Protein AF-A0A534WCM8-F1 (afdb_monomer_lite)

Foldseek 3Di:
DDDQQFPQDKAQQLAADDLPQCLLVQCAADPVGDRSCVCRLPDFQQAVLCQLCCHRPHHHDPDVVSNVVSLLSGRIHTTHGLQCLCPDQPQANFQDDDPPARHNADDDNSNDGGLLLVLLQQAAVVVQEDQAHPPDDDPPDDDSHNHGYGGSDPHRHDPPTRHNPDDSVRSVVVSVVSNCSYPCPVNNDPCSNVDPTDHDDDDPNVD

pLDDT: mean 91.19, std 10.96, range [44.28, 98.56]

Sequence (207 aa):
MEPLFTCFGYSNLGLPLNPRVAFFYETTPDAFGFTPNPLGFAYRDLGLGTFLRSGYGSADSPNSDWTALAPMQDGRMQTLTARNVAMTPPQCPTTEAPGPYFQKEFFHNGYIKSLKQLVHFYNTRDVFPFAVTSGHCPPGTTEKVDCWPMPEVPNNIDHTVGMLGLTDHEEDLIVIFLQTLTDGFTKPYPNRDTFTGRCMTGGSAST

Secondary structure (DSSP, 8-state):
----S----EEB--PBP-TT-GGGG--S--TTS--S-TTGGG----BHHHHHTT-TTSPPPS-GGGGGGGGGTTTBEE----TTTT---TT---S---TTS----BSTT--B-SHHHHHHHHHHTTTSB-SS-TT-PPTT--BTTTBBPPBSS-TTB--SSS-----HHHHHHHHHHHHHTSTTSSS--TTTT---S-----S----

Structure (mmCIF, N/CA/C/O backbone):
data_AF-A0A534WCM8-F1
#
_entry.id   AF-A0A534WCM8-F1
#
loop_
_atom_site.group_PDB
_atom_site.id
_atom_site.type_symbol
_atom_site.label_atom_id
_atom_site.label_alt_id
_atom_site.label_comp_id
_atom_site.label_asym_id
_atom_site.label_entity_id
_atom_site.label_seq_id
_atom_site.pdbx_PDB_ins_code
_atom_site.Cartn_x
_atom_site.Cartn_y
_atom_site.Cartn_z
_atom_site.occupancy
_atom_site.B_iso_or_equiv
_atom_site.auth_seq_id
_atom_site.auth_comp_id
_atom_site.auth_asym_id
_atom_site.auth_atom_id
_atom_site.pdbx_PDB_model_num
ATOM 1 N N . MET A 1 1 ? 11.111 -3.600 26.238 1.00 68.31 1 MET A N 1
ATOM 2 C CA . MET A 1 1 ? 11.025 -3.624 24.764 1.00 68.31 1 MET A CA 1
ATOM 3 C C . MET A 1 1 ? 9.785 -2.836 24.394 1.00 68.31 1 MET A C 1
ATOM 5 O O . MET A 1 1 ? 8.737 -3.118 24.960 1.00 68.31 1 MET A O 1
ATOM 9 N N . GLU A 1 2 ? 9.907 -1.806 23.562 1.00 85.69 2 GLU A N 1
ATOM 10 C CA . GLU A 1 2 ? 8.746 -1.019 23.132 1.00 85.69 2 GLU A CA 1
ATOM 11 C C . GLU A 1 2 ? 8.045 -1.718 21.958 1.00 85.69 2 GLU A C 1
ATOM 13 O O . GLU A 1 2 ? 8.732 -2.232 21.073 1.00 85.69 2 GLU A O 1
ATOM 18 N N . PRO A 1 3 ? 6.701 -1.767 21.918 1.00 91.62 3 PRO A N 1
ATOM 19 C CA . PRO A 1 3 ? 5.988 -2.410 20.821 1.00 91.62 3 PRO A CA 1
ATOM 20 C C . PRO A 1 3 ? 6.128 -1.568 19.549 1.00 91.62 3 PRO A C 1
ATOM 22 O O . PRO A 1 3 ? 5.666 -0.430 19.499 1.00 91.62 3 PRO A O 1
ATOM 25 N N . LEU A 1 4 ? 6.778 -2.103 18.516 1.00 94.94 4 LEU A N 1
ATOM 26 C CA . LEU A 1 4 ? 7.022 -1.377 17.260 1.00 94.94 4 LEU A CA 1
ATOM 27 C C . LEU A 1 4 ? 5.862 -1.499 16.266 1.00 94.94 4 LEU A C 1
ATOM 29 O O . LEU A 1 4 ? 5.840 -0.772 15.280 1.00 94.94 4 LEU A O 1
ATOM 33 N N . PHE A 1 5 ? 4.895 -2.386 16.523 1.00 96.56 5 PHE A N 1
ATOM 34 C CA . PHE A 1 5 ? 3.746 -2.646 15.643 1.00 96.56 5 PHE A CA 1
ATOM 35 C C . PHE A 1 5 ? 4.143 -2.954 14.192 1.00 96.56 5 PHE A C 1
ATOM 37 O O . PHE A 1 5 ? 3.478 -2.542 13.249 1.00 96.56 5 PHE A O 1
ATOM 44 N N . THR A 1 6 ? 5.264 -3.651 14.031 1.00 96.69 6 THR A N 1
ATOM 45 C CA . THR A 1 6 ? 5.747 -4.237 12.783 1.00 96.69 6 THR A CA 1
ATOM 46 C C . THR A 1 6 ? 6.698 -5.382 13.125 1.00 96.69 6 THR A C 1
ATOM 48 O O . THR A 1 6 ? 7.358 -5.357 14.167 1.00 96.69 6 THR A O 1
ATOM 51 N N . CYS A 1 7 ? 6.770 -6.385 12.254 1.00 94.69 7 CYS A N 1
ATOM 52 C CA . CYS A 1 7 ? 7.780 -7.440 12.295 1.00 94.69 7 CYS A CA 1
ATOM 53 C C . CYS A 1 7 ? 8.958 -7.181 11.337 1.00 94.69 7 CYS A C 1
ATOM 55 O O . CYS A 1 7 ? 9.845 -8.022 11.237 1.00 94.69 7 CYS A O 1
ATOM 57 N N . PHE A 1 8 ? 8.953 -6.054 10.610 1.00 95.50 8 PHE A N 1
ATOM 58 C CA . PHE A 1 8 ? 9.905 -5.698 9.545 1.00 95.50 8 PHE A CA 1
ATOM 59 C C . PHE A 1 8 ? 9.988 -6.690 8.372 1.00 95.50 8 PHE A C 1
ATOM 61 O O . PHE A 1 8 ? 10.846 -6.539 7.500 1.00 95.50 8 PHE A O 1
ATOM 68 N N . GLY A 1 9 ? 9.091 -7.680 8.335 1.00 96.75 9 GLY A N 1
ATOM 69 C CA . GLY A 1 9 ? 8.947 -8.628 7.238 1.00 96.75 9 GLY A CA 1
ATOM 70 C C . GLY A 1 9 ? 8.319 -7.999 5.997 1.00 96.75 9 GLY A C 1
ATOM 71 O O . GLY A 1 9 ? 7.948 -6.825 5.989 1.00 96.75 9 GLY A O 1
ATOM 72 N N . TYR A 1 10 ? 8.185 -8.804 4.947 1.00 97.88 10 TYR A N 1
ATOM 73 C CA . TYR A 1 10 ? 7.684 -8.381 3.642 1.00 97.88 10 TYR A CA 1
ATOM 74 C C . TYR A 1 10 ? 6.537 -9.283 3.205 1.00 97.88 10 TYR A C 1
ATOM 76 O O . TYR A 1 10 ? 6.655 -10.506 3.277 1.00 97.88 10 TYR A O 1
ATOM 84 N N . SER A 1 11 ? 5.450 -8.684 2.726 1.00 98.12 11 SER A N 1
ATOM 85 C CA . SER A 1 11 ? 4.275 -9.416 2.256 1.00 98.12 11 SER A CA 1
ATOM 86 C C . SER A 1 11 ? 3.660 -8.720 1.046 1.00 98.12 11 SER A C 1
ATOM 88 O O . SER A 1 11 ? 3.721 -7.493 0.931 1.00 98.12 11 SER A O 1
ATOM 90 N N . ASN A 1 12 ? 3.104 -9.503 0.123 1.00 98.56 12 ASN A N 1
ATOM 91 C CA . ASN A 1 12 ? 2.242 -8.977 -0.926 1.00 98.56 12 ASN A CA 1
ATOM 92 C C . ASN A 1 12 ? 0.799 -9.192 -0.477 1.00 98.56 12 ASN A C 1
ATOM 94 O O . ASN A 1 12 ? 0.287 -10.305 -0.515 1.00 98.56 12 ASN A O 1
ATOM 98 N N . LEU A 1 13 ? 0.133 -8.121 -0.064 1.00 98.00 13 LEU A N 1
ATOM 99 C CA . LEU A 1 13 ? -1.249 -8.197 0.403 1.00 98.00 13 LEU A CA 1
ATOM 100 C C . LEU A 1 13 ? -2.271 -8.170 -0.742 1.00 98.00 13 LEU A C 1
ATOM 102 O O . LEU A 1 13 ? -3.466 -8.126 -0.472 1.00 98.00 13 LEU A O 1
ATOM 106 N N . GLY A 1 14 ? -1.837 -8.182 -2.005 1.00 98.00 14 GLY A N 1
ATOM 107 C CA . GLY A 1 14 ? -2.734 -8.163 -3.159 1.00 98.00 14 GLY A CA 1
ATOM 108 C C . GLY A 1 14 ? -3.476 -6.835 -3.316 1.00 98.00 14 GLY A C 1
ATOM 109 O O . GLY A 1 14 ? -4.652 -6.821 -3.668 1.00 98.00 14 GLY A O 1
ATOM 110 N N . LEU A 1 15 ? -2.815 -5.715 -3.015 1.00 97.94 15 LEU A N 1
ATOM 111 C CA . LEU A 1 15 ? -3.425 -4.394 -3.144 1.00 97.94 15 LEU A CA 1
ATOM 112 C C . LEU A 1 15 ? -3.684 -4.060 -4.627 1.00 97.94 15 LEU A C 1
ATOM 114 O O . LEU A 1 15 ? -2.801 -4.297 -5.459 1.00 97.94 15 LEU A O 1
ATOM 118 N N . PRO A 1 16 ? -4.848 -3.487 -4.977 1.00 98.06 16 PRO A N 1
ATOM 119 C CA . PRO A 1 16 ? -5.099 -2.996 -6.325 1.00 98.06 16 PRO A CA 1
ATOM 120 C C . PRO A 1 16 ? -4.164 -1.856 -6.737 1.00 98.06 16 PRO A C 1
ATOM 122 O O . PRO A 1 16 ? -3.680 -1.077 -5.908 1.00 98.06 16 PRO A O 1
ATOM 125 N N . LEU A 1 17 ? -3.977 -1.711 -8.050 1.00 97.25 17 LEU A N 1
ATOM 126 C CA . LEU A 1 17 ? -3.262 -0.578 -8.636 1.00 97.25 17 LEU A CA 1
ATOM 127 C C . LEU A 1 17 ? -4.042 0.716 -8.377 1.00 97.25 17 LEU A C 1
ATOM 129 O O . LEU A 1 17 ? -5.250 0.773 -8.606 1.00 97.25 17 LEU A O 1
ATOM 133 N N . ASN A 1 18 ? -3.371 1.784 -7.952 1.00 96.06 18 ASN A N 1
ATOM 134 C CA . ASN A 1 18 ? -4.010 3.087 -7.773 1.00 96.06 18 ASN A CA 1
ATOM 135 C C . ASN A 1 18 ? -3.841 3.980 -9.021 1.00 96.06 18 ASN A C 1
ATOM 137 O O . ASN A 1 18 ? -2.785 4.591 -9.184 1.00 96.06 18 ASN A O 1
ATOM 141 N N . PRO A 1 19 ? -4.872 4.167 -9.871 1.00 94.44 19 PRO A N 1
ATOM 142 C CA . PRO A 1 19 ? -4.751 4.952 -11.104 1.00 94.44 19 PRO A CA 1
ATOM 143 C C . PRO A 1 19 ? -4.569 6.459 -10.867 1.00 94.44 19 PRO A C 1
ATOM 145 O O . PRO A 1 19 ? -4.405 7.217 -11.823 1.00 94.44 19 PRO A O 1
ATOM 148 N N . ARG A 1 20 ? -4.616 6.913 -9.606 1.00 91.12 20 ARG A N 1
ATOM 149 C CA . ARG A 1 20 ? -4.342 8.301 -9.212 1.00 91.12 20 ARG A CA 1
ATOM 150 C C . ARG A 1 20 ? -2.858 8.579 -8.961 1.00 91.12 20 ARG A C 1
ATOM 152 O O . ARG A 1 20 ? -2.508 9.731 -8.730 1.00 91.12 20 ARG A O 1
ATOM 159 N N . VAL A 1 21 ? -1.991 7.565 -8.994 1.00 92.75 21 VAL A N 1
ATOM 160 C CA . VAL A 1 21 ? -0.541 7.771 -8.892 1.00 92.75 21 VAL A CA 1
ATOM 161 C C . VAL A 1 21 ? -0.053 8.490 -10.154 1.00 92.75 21 VAL A C 1
ATOM 163 O O . VAL A 1 21 ? -0.190 7.976 -11.264 1.00 92.75 21 VAL A O 1
ATOM 166 N N . ALA A 1 22 ? 0.523 9.683 -9.979 1.00 93.19 22 ALA A N 1
ATOM 167 C CA . ALA A 1 22 ? 0.944 10.555 -11.081 1.00 93.19 22 ALA A CA 1
ATOM 168 C C . ALA A 1 22 ? 1.979 9.899 -12.010 1.00 93.19 22 ALA A C 1
ATOM 170 O O . ALA A 1 22 ? 1.926 10.097 -13.221 1.00 93.19 22 ALA A O 1
ATOM 171 N N . PHE A 1 23 ? 2.843 9.041 -11.459 1.00 94.19 23 PHE A N 1
ATOM 172 C CA . PHE A 1 23 ? 3.872 8.304 -12.195 1.00 94.19 23 PHE A CA 1
ATOM 173 C C . PHE A 1 23 ? 3.331 7.513 -13.402 1.00 94.19 23 PHE A C 1
ATOM 175 O O . PHE A 1 23 ? 4.027 7.357 -14.403 1.00 94.19 23 PHE A O 1
ATOM 182 N N . PHE A 1 24 ? 2.075 7.045 -13.377 1.00 95.88 24 PHE A N 1
ATOM 183 C CA . PHE A 1 24 ? 1.473 6.348 -14.525 1.00 95.88 24 PHE A CA 1
ATOM 184 C C . PHE A 1 24 ? 1.247 7.243 -15.753 1.00 95.88 24 PHE A C 1
ATOM 186 O O . PHE A 1 24 ? 1.061 6.727 -16.855 1.00 95.88 24 PHE A O 1
ATOM 193 N N . TYR A 1 25 ? 1.291 8.564 -15.576 1.00 96.12 25 TYR A N 1
ATOM 194 C CA . TYR A 1 25 ? 1.091 9.559 -16.628 1.00 96.12 25 TYR A CA 1
ATOM 195 C C . TYR A 1 25 ? 2.404 10.201 -17.100 1.00 96.12 25 TYR A C 1
ATOM 197 O O . TYR A 1 25 ? 2.408 10.900 -18.111 1.00 96.12 25 TYR A O 1
ATOM 205 N N . GLU A 1 26 ? 3.531 9.921 -16.438 1.00 95.31 26 GLU A N 1
ATOM 206 C CA . GLU A 1 26 ? 4.866 10.436 -16.783 1.00 95.31 26 GLU A CA 1
ATOM 207 C C . GLU A 1 26 ? 5.511 9.640 -17.938 1.00 95.31 26 GLU A C 1
ATOM 209 O O . GLU A 1 26 ? 6.622 9.119 -17.846 1.00 95.31 26 GLU A O 1
ATOM 214 N N . THR A 1 27 ? 4.769 9.526 -19.043 1.00 96.81 27 THR A N 1
ATOM 215 C CA . THR A 1 27 ? 5.096 8.705 -20.229 1.00 96.81 27 THR A CA 1
ATOM 216 C C . THR A 1 27 ? 5.772 9.484 -21.354 1.00 96.81 27 THR A C 1
ATOM 218 O O . THR A 1 27 ? 6.159 8.909 -22.370 1.00 96.81 27 THR A O 1
ATOM 221 N N . THR A 1 28 ? 5.921 10.795 -21.185 1.00 96.44 28 THR A N 1
ATOM 222 C CA . THR A 1 28 ? 6.535 11.693 -22.164 1.00 96.44 28 THR A CA 1
ATOM 223 C C . THR A 1 28 ? 7.893 12.181 -21.668 1.00 96.44 28 THR A C 1
ATOM 225 O O . THR A 1 28 ? 8.010 12.466 -20.474 1.00 96.44 28 THR A O 1
ATOM 228 N N . PRO A 1 29 ? 8.892 12.348 -22.555 1.00 96.31 29 PRO A N 1
ATOM 229 C CA . PRO A 1 29 ? 10.164 12.944 -22.179 1.00 96.31 29 PRO A CA 1
ATOM 230 C C . PRO A 1 29 ? 9.989 14.350 -21.596 1.00 96.31 29 PRO A C 1
ATOM 232 O O . PRO A 1 29 ? 9.224 15.159 -22.127 1.00 96.31 29 PRO A O 1
ATOM 235 N N . ASP A 1 30 ? 10.722 14.647 -20.530 1.00 93.81 30 ASP A N 1
ATOM 236 C CA . ASP A 1 30 ? 10.873 16.000 -20.009 1.00 93.81 30 ASP A CA 1
ATOM 237 C C . ASP A 1 30 ? 11.784 16.860 -20.912 1.00 93.81 30 ASP A C 1
ATOM 239 O O . ASP A 1 30 ? 12.243 16.438 -21.979 1.00 93.81 30 ASP A O 1
ATOM 243 N N . ALA A 1 31 ? 12.074 18.092 -20.484 1.00 96.31 31 ALA A N 1
ATOM 244 C CA . ALA A 1 31 ? 12.928 19.016 -21.234 1.00 96.31 31 ALA A CA 1
ATOM 245 C C . ALA A 1 31 ? 14.377 18.517 -21.436 1.00 96.31 31 ALA A C 1
ATOM 247 O O . ALA A 1 31 ? 15.090 19.058 -22.281 1.00 96.31 31 ALA A O 1
ATOM 248 N N . PHE A 1 32 ? 14.812 17.501 -20.685 1.00 95.88 32 PHE A N 1
ATOM 249 C CA . PHE A 1 32 ? 16.129 16.872 -20.788 1.00 95.88 32 PHE A CA 1
ATOM 250 C C . PHE A 1 32 ? 16.096 15.554 -21.578 1.00 95.88 32 PHE A C 1
ATOM 252 O O . PHE A 1 32 ? 17.134 14.914 -21.748 1.00 95.88 32 PHE A O 1
ATOM 259 N N . GLY A 1 33 ? 14.928 15.153 -22.090 1.00 95.88 33 GLY A N 1
ATOM 260 C CA . GLY A 1 33 ? 14.740 13.904 -22.821 1.00 95.88 33 GLY A CA 1
ATOM 261 C C . GLY A 1 33 ? 14.539 12.679 -21.924 1.00 95.88 33 GLY A C 1
ATOM 262 O O . GLY A 1 33 ? 14.498 11.559 -22.434 1.00 95.88 33 GLY A O 1
ATOM 263 N N . PHE A 1 34 ? 14.402 12.859 -20.607 1.00 93.88 34 PHE A N 1
ATOM 264 C CA . PHE A 1 34 ? 14.169 11.761 -19.674 1.00 93.88 34 PHE A CA 1
ATOM 265 C C . PHE A 1 34 ? 12.679 11.420 -19.609 1.00 93.88 34 PHE A C 1
ATOM 267 O O . PHE A 1 34 ? 11.847 12.298 -19.409 1.00 93.88 34 PHE A O 1
ATOM 274 N N . THR A 1 35 ? 12.331 10.142 -19.779 1.00 95.12 35 THR A N 1
ATOM 275 C CA . THR A 1 35 ? 10.954 9.648 -19.615 1.00 95.12 35 THR A CA 1
ATOM 276 C C . THR A 1 35 ? 10.877 8.822 -18.331 1.00 95.12 35 THR A C 1
ATOM 278 O O . THR A 1 35 ? 11.394 7.702 -18.333 1.00 95.12 35 THR A O 1
ATOM 281 N N . PRO A 1 36 ? 10.257 9.328 -17.248 1.00 92.75 36 PRO A N 1
ATOM 282 C CA . PRO A 1 36 ? 10.225 8.624 -15.967 1.00 92.75 36 PRO A CA 1
ATOM 283 C C . PRO A 1 36 ? 9.525 7.263 -16.024 1.00 92.75 36 PRO A C 1
ATOM 285 O O . PRO A 1 36 ? 9.978 6.312 -15.390 1.00 92.75 36 PRO A O 1
ATOM 288 N N . ASN A 1 37 ? 8.433 7.147 -16.784 1.00 95.44 37 ASN A N 1
ATOM 289 C CA . ASN A 1 37 ? 7.680 5.907 -16.921 1.00 95.44 37 ASN A CA 1
ATOM 290 C C . ASN A 1 37 ? 7.278 5.642 -18.379 1.00 95.44 37 ASN A C 1
ATOM 292 O O . ASN A 1 37 ? 6.126 5.864 -18.755 1.00 95.44 37 ASN A O 1
ATOM 296 N N . PRO A 1 38 ? 8.175 5.103 -19.218 1.00 94.75 38 PRO A N 1
ATOM 297 C CA . PRO A 1 38 ? 7.841 4.804 -20.610 1.00 94.75 38 PRO A CA 1
ATOM 298 C C . PRO A 1 38 ? 6.754 3.724 -20.758 1.00 94.75 38 PRO A C 1
ATOM 300 O O . PRO A 1 38 ? 6.166 3.594 -21.828 1.00 94.75 38 PRO A O 1
ATOM 303 N N . LEU A 1 39 ? 6.473 2.945 -19.705 1.00 95.62 39 LEU A N 1
ATOM 304 C CA . LEU A 1 39 ? 5.459 1.887 -19.713 1.00 95.62 39 LEU A CA 1
ATOM 305 C C . LEU A 1 39 ? 4.062 2.383 -19.307 1.00 95.62 39 LEU A C 1
ATOM 307 O O . LEU A 1 39 ? 3.081 1.669 -19.520 1.00 95.62 39 LEU A O 1
ATOM 311 N N . GLY A 1 40 ? 3.944 3.576 -18.717 1.00 95.81 40 GLY A N 1
ATOM 312 C CA . GLY A 1 40 ? 2.678 4.115 -18.220 1.00 95.81 40 GLY A CA 1
ATOM 313 C C . GLY A 1 40 ? 1.934 3.114 -17.334 1.00 95.81 40 GLY A C 1
ATOM 314 O O . GLY A 1 40 ? 2.510 2.521 -16.423 1.00 95.81 40 GLY A O 1
ATOM 315 N N . PHE A 1 41 ? 0.661 2.865 -17.646 1.00 95.81 41 PHE A N 1
ATOM 316 C CA . PHE A 1 41 ? -0.196 1.901 -16.942 1.00 95.81 41 PHE A CA 1
ATOM 317 C C . PHE A 1 41 ? 0.199 0.423 -17.100 1.00 95.81 41 PHE A C 1
ATOM 319 O O . PHE A 1 41 ? -0.399 -0.432 -16.442 1.00 95.81 41 PHE A O 1
ATOM 326 N N . ALA A 1 42 ? 1.182 0.092 -17.944 1.00 95.12 42 ALA A N 1
ATOM 327 C CA . ALA A 1 42 ? 1.759 -1.252 -17.991 1.00 95.12 42 ALA A CA 1
ATOM 328 C C . ALA A 1 42 ? 2.822 -1.480 -16.899 1.00 95.12 42 ALA A C 1
ATOM 330 O O . ALA A 1 42 ? 3.150 -2.631 -16.615 1.00 95.12 42 ALA A O 1
ATOM 331 N N . TYR A 1 43 ? 3.336 -0.418 -16.263 1.00 95.50 43 TYR A N 1
ATOM 332 C CA . TYR A 1 43 ? 4.245 -0.533 -15.121 1.00 95.50 43 TYR A CA 1
ATOM 333 C C . TYR A 1 43 ? 3.572 -1.238 -13.936 1.00 95.50 43 TYR A C 1
ATOM 335 O O . TYR A 1 43 ? 2.378 -1.052 -13.688 1.00 95.50 43 TYR A O 1
ATOM 343 N N . ARG A 1 44 ? 4.348 -2.027 -13.191 1.00 95.50 44 ARG A N 1
ATOM 344 C CA . ARG A 1 44 ? 3.938 -2.665 -11.937 1.00 95.50 44 ARG A CA 1
ATOM 345 C C . ARG A 1 44 ? 5.028 -2.476 -10.897 1.00 95.50 44 ARG A C 1
ATOM 347 O O . ARG A 1 44 ? 6.189 -2.767 -11.185 1.00 95.50 44 ARG A O 1
ATOM 354 N N . ASP A 1 45 ? 4.653 -2.031 -9.704 1.00 96.69 45 ASP A N 1
ATOM 355 C CA . ASP A 1 45 ? 5.583 -1.948 -8.584 1.00 96.69 45 ASP A CA 1
ATOM 356 C C . ASP A 1 45 ? 5.824 -3.344 -7.986 1.00 96.69 45 ASP A C 1
ATOM 358 O O . ASP A 1 45 ? 5.004 -3.890 -7.247 1.00 96.69 45 ASP A O 1
ATOM 362 N N . LEU A 1 46 ? 6.964 -3.952 -8.329 1.00 97.81 46 LEU A N 1
ATOM 363 C CA . LEU A 1 46 ? 7.338 -5.271 -7.810 1.00 97.81 46 LEU A CA 1
ATOM 364 C C . LEU A 1 46 ? 7.958 -5.208 -6.402 1.00 97.81 46 LEU A C 1
ATOM 366 O O . LEU A 1 46 ? 8.303 -6.263 -5.862 1.00 97.81 46 LEU A O 1
ATOM 370 N N . GLY A 1 47 ? 8.101 -4.024 -5.794 1.00 96.94 47 GLY A N 1
ATOM 371 C CA . GLY A 1 47 ? 8.572 -3.859 -4.419 1.00 96.94 47 GLY A CA 1
ATOM 372 C C . GLY A 1 47 ? 9.950 -4.474 -4.177 1.00 96.94 47 GLY A C 1
ATOM 373 O O . GLY A 1 47 ? 10.920 -4.174 -4.879 1.00 96.94 47 GLY A O 1
ATOM 374 N N . LEU A 1 48 ? 10.039 -5.383 -3.198 1.00 97.44 48 LEU A N 1
ATOM 375 C CA . LEU A 1 48 ? 11.270 -6.119 -2.888 1.00 97.44 48 LEU A CA 1
ATOM 376 C C . LEU A 1 48 ? 11.833 -6.854 -4.115 1.00 97.44 48 LEU A C 1
ATOM 378 O O . LEU A 1 48 ? 13.049 -6.938 -4.275 1.00 97.44 48 LEU A O 1
ATOM 382 N N . GLY A 1 49 ? 10.973 -7.337 -5.012 1.00 97.81 49 GLY A N 1
ATOM 383 C CA . GLY A 1 49 ? 11.396 -7.933 -6.273 1.00 97.81 49 GLY A CA 1
ATOM 384 C C . GLY A 1 49 ? 12.215 -6.972 -7.143 1.00 97.81 49 GLY A C 1
ATOM 385 O O . GLY A 1 49 ? 13.267 -7.359 -7.657 1.00 97.81 49 GLY A O 1
ATOM 386 N N . THR A 1 50 ? 11.787 -5.715 -7.295 1.00 97.38 50 THR A N 1
ATOM 387 C CA . THR A 1 50 ? 12.548 -4.702 -8.050 1.00 97.38 50 THR A CA 1
ATOM 388 C C . THR A 1 50 ? 13.910 -4.462 -7.405 1.00 97.38 50 THR A C 1
ATOM 390 O O . THR A 1 50 ? 14.923 -4.515 -8.101 1.00 97.38 50 THR A O 1
ATOM 393 N N . PHE A 1 51 ? 13.947 -4.291 -6.077 1.00 97.44 51 PHE A N 1
ATOM 394 C CA . PHE A 1 51 ? 15.191 -4.084 -5.327 1.00 97.44 51 PHE A CA 1
ATOM 395 C C . PHE A 1 51 ? 16.195 -5.223 -5.532 1.00 97.44 51 PHE A C 1
ATOM 397 O O . PHE A 1 51 ? 17.358 -4.976 -5.836 1.00 97.44 51 PHE A O 1
ATOM 404 N N . LEU A 1 52 ? 15.753 -6.481 -5.444 1.00 97.56 52 LEU A N 1
ATOM 405 C CA . LEU A 1 52 ? 16.636 -7.638 -5.627 1.00 97.56 52 LEU A CA 1
ATOM 406 C C . LEU A 1 52 ? 17.223 -7.746 -7.043 1.00 97.56 52 LEU A C 1
ATOM 408 O O . LEU A 1 52 ? 18.225 -8.431 -7.224 1.00 97.56 52 LEU A O 1
ATOM 412 N N . ARG A 1 53 ? 16.623 -7.073 -8.034 1.00 97.38 53 ARG A N 1
ATOM 413 C CA . ARG A 1 53 ? 17.135 -6.979 -9.411 1.00 97.38 53 ARG A CA 1
ATOM 414 C C . ARG A 1 53 ? 17.974 -5.722 -9.662 1.00 97.38 53 ARG A C 1
ATOM 416 O O . ARG A 1 53 ? 18.348 -5.502 -10.811 1.00 97.38 53 ARG A O 1
ATOM 423 N N . SER A 1 54 ? 18.209 -4.883 -8.647 1.00 96.56 54 SER A N 1
ATOM 424 C CA . SER A 1 54 ? 18.724 -3.514 -8.827 1.00 96.56 54 SER A CA 1
ATOM 425 C C . SER A 1 54 ? 17.924 -2.753 -9.897 1.00 96.56 54 SER A C 1
ATOM 427 O O . SER A 1 54 ? 18.476 -2.115 -10.793 1.00 96.56 54 SER A O 1
ATOM 429 N N . GLY A 1 55 ? 16.599 -2.928 -9.883 1.00 94.12 55 GLY A N 1
ATOM 430 C CA . GLY A 1 55 ? 15.711 -2.407 -10.913 1.00 94.12 55 GLY A CA 1
ATOM 431 C C . GLY A 1 55 ? 15.478 -0.902 -10.797 1.00 94.12 55 GLY A C 1
ATOM 432 O O . GLY A 1 55 ? 15.778 -0.268 -9.783 1.00 94.12 55 GLY A O 1
ATOM 433 N N . TYR A 1 56 ? 14.884 -0.333 -11.845 1.00 89.69 56 TYR A N 1
ATOM 434 C CA . TYR A 1 56 ? 14.514 1.080 -11.897 1.00 89.69 56 TYR A CA 1
ATOM 435 C C . TYR A 1 56 ? 13.697 1.516 -10.668 1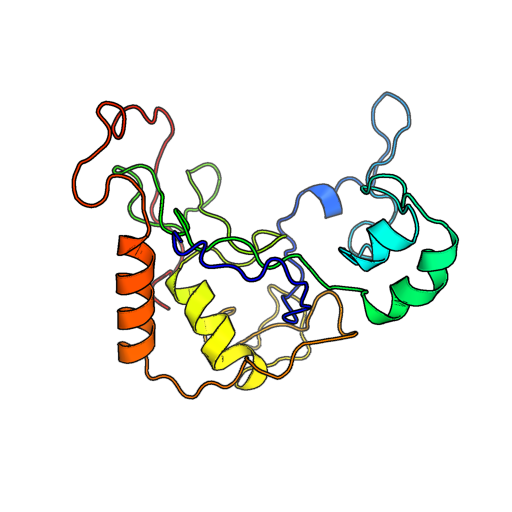.00 89.69 56 TYR A C 1
ATOM 437 O O . TYR A 1 56 ? 12.782 0.812 -10.248 1.00 89.69 56 TYR A O 1
ATOM 445 N N . GLY A 1 57 ? 14.026 2.681 -10.102 1.00 84.06 57 GLY A N 1
ATOM 446 C CA . GLY A 1 57 ? 13.353 3.215 -8.913 1.00 84.06 57 GLY A CA 1
ATOM 447 C C . GLY A 1 57 ? 13.778 2.571 -7.586 1.00 84.06 57 GLY A C 1
ATOM 448 O O . GLY A 1 57 ? 13.237 2.932 -6.545 1.00 84.06 57 GLY A O 1
ATOM 449 N N . SER A 1 58 ? 14.754 1.656 -7.596 1.00 91.62 58 SER A N 1
ATOM 450 C CA . SER A 1 58 ? 15.329 1.047 -6.391 1.00 91.62 58 SER A CA 1
ATOM 451 C C . SER A 1 58 ? 16.830 1.331 -6.267 1.00 91.62 58 SER A C 1
ATOM 453 O O . SER A 1 58 ? 17.480 1.720 -7.235 1.00 91.62 58 SER A O 1
ATOM 455 N N . ALA A 1 59 ? 17.377 1.173 -5.059 1.00 90.81 59 ALA A N 1
ATOM 456 C CA . ALA A 1 59 ? 18.824 1.168 -4.855 1.00 90.81 59 ALA A CA 1
ATOM 457 C C . ALA A 1 59 ? 19.435 -0.153 -5.349 1.00 90.81 59 ALA A C 1
ATOM 459 O O . ALA A 1 59 ? 18.743 -1.171 -5.404 1.00 90.81 59 ALA A O 1
ATOM 460 N N . ASP A 1 60 ? 20.737 -0.150 -5.636 1.00 94.31 60 ASP A N 1
ATOM 461 C CA . ASP A 1 60 ? 21.446 -1.366 -6.028 1.00 94.31 60 ASP A CA 1
ATOM 462 C C . ASP A 1 60 ? 21.364 -2.434 -4.929 1.00 94.31 60 ASP A C 1
ATOM 464 O O . ASP A 1 60 ? 21.671 -2.179 -3.758 1.00 94.31 60 ASP A O 1
ATOM 468 N N . SER A 1 61 ? 20.985 -3.655 -5.318 1.00 95.62 61 SER A N 1
ATOM 469 C CA . SER A 1 61 ? 21.108 -4.818 -4.447 1.00 95.62 61 SER A CA 1
ATOM 470 C C . SER A 1 61 ? 22.583 -4.999 -4.075 1.00 95.62 61 SER A C 1
ATOM 472 O O . SER A 1 61 ? 23.433 -5.091 -4.966 1.00 95.62 61 SER A O 1
ATOM 474 N N . PRO A 1 62 ? 22.921 -5.123 -2.778 1.00 95.69 62 PRO A N 1
ATOM 475 C CA . PRO A 1 62 ? 24.305 -5.295 -2.343 1.00 95.69 62 PRO A CA 1
ATOM 476 C C . PRO A 1 62 ? 24.887 -6.659 -2.743 1.00 95.69 62 PRO A C 1
ATOM 478 O O . PRO A 1 62 ? 26.087 -6.882 -2.595 1.00 95.69 62 PRO A O 1
ATOM 481 N N . ASN A 1 63 ? 24.046 -7.585 -3.215 1.00 96.19 63 ASN A N 1
ATOM 482 C CA . ASN A 1 63 ? 24.456 -8.894 -3.691 1.00 96.19 63 ASN A CA 1
ATOM 483 C C . ASN A 1 63 ? 23.678 -9.265 -4.962 1.00 96.19 63 ASN A C 1
ATOM 485 O O . ASN A 1 63 ? 22.465 -9.488 -4.928 1.00 96.19 63 ASN A O 1
ATOM 489 N N . SER A 1 64 ? 24.391 -9.363 -6.084 1.00 94.06 64 SER A N 1
ATOM 490 C CA . SER A 1 64 ? 23.813 -9.715 -7.383 1.00 94.06 64 SER A CA 1
ATOM 491 C C . SER A 1 64 ? 23.276 -11.146 -7.443 1.00 94.06 64 SER A C 1
ATOM 493 O O . SER A 1 64 ? 22.359 -11.411 -8.221 1.00 94.06 64 SER A O 1
ATOM 495 N N . ASP A 1 65 ? 23.764 -12.060 -6.598 1.00 96.12 65 ASP A N 1
ATOM 496 C CA . ASP A 1 65 ? 23.288 -13.449 -6.552 1.00 96.12 65 ASP A CA 1
ATOM 497 C C . ASP A 1 65 ? 21.830 -13.537 -6.068 1.00 96.12 65 ASP A C 1
ATOM 499 O O . ASP A 1 65 ? 21.113 -14.491 -6.377 1.00 96.12 65 ASP A O 1
ATOM 503 N N . TRP A 1 66 ? 21.343 -12.516 -5.350 1.00 96.62 66 TRP A N 1
ATOM 504 C CA . TRP A 1 66 ? 19.956 -12.459 -4.882 1.00 96.62 66 TRP A CA 1
ATOM 505 C C . TRP A 1 66 ? 18.942 -12.161 -5.987 1.00 96.62 66 TRP A C 1
ATOM 507 O O . TRP A 1 66 ? 17.746 -12.367 -5.774 1.00 96.62 66 TRP A O 1
ATOM 517 N N . THR A 1 67 ? 19.394 -11.773 -7.182 1.00 97.25 67 THR A N 1
ATOM 518 C CA . THR A 1 67 ? 18.526 -11.576 -8.355 1.00 97.25 67 THR A CA 1
ATOM 519 C C . THR A 1 67 ? 17.657 -12.809 -8.622 1.00 97.25 67 THR A C 1
ATOM 521 O O . THR A 1 67 ? 16.483 -12.687 -8.970 1.00 97.25 67 THR A O 1
ATOM 524 N N . ALA A 1 68 ? 18.194 -14.014 -8.391 1.00 97.38 68 ALA A N 1
ATOM 525 C CA . ALA A 1 68 ? 17.466 -15.270 -8.575 1.00 97.38 68 ALA A CA 1
ATOM 526 C C . ALA A 1 68 ? 16.288 -15.458 -7.595 1.00 97.38 68 ALA A C 1
ATOM 528 O O . ALA A 1 68 ? 15.361 -16.212 -7.887 1.00 97.38 68 ALA A O 1
ATOM 529 N N . LEU A 1 69 ? 16.292 -14.770 -6.448 1.00 97.19 69 LEU A N 1
ATOM 530 C CA . LEU A 1 69 ? 15.213 -14.817 -5.452 1.00 97.19 69 LEU A CA 1
ATOM 531 C C . LEU A 1 69 ? 14.065 -13.861 -5.789 1.00 97.19 69 LEU A C 1
ATOM 533 O O . LEU A 1 69 ? 12.962 -14.012 -5.261 1.00 97.19 69 LEU A O 1
ATOM 537 N N . ALA A 1 70 ? 14.321 -12.889 -6.663 1.00 97.69 70 ALA A N 1
ATOM 538 C CA . ALA A 1 70 ? 13.420 -11.787 -6.940 1.00 97.69 70 ALA A CA 1
ATOM 539 C C . ALA A 1 70 ? 12.015 -12.218 -7.414 1.00 97.69 70 ALA A C 1
ATOM 541 O O . ALA A 1 70 ? 11.049 -11.676 -6.879 1.00 97.69 70 ALA A O 1
ATOM 542 N N . PRO A 1 71 ? 11.840 -13.246 -8.279 1.00 97.94 71 PRO A N 1
ATOM 543 C CA . PRO A 1 71 ? 10.505 -13.710 -8.674 1.00 97.94 71 PRO A CA 1
ATOM 544 C C . PRO A 1 71 ? 9.604 -14.133 -7.502 1.00 97.94 71 PRO A C 1
ATOM 546 O O . PRO A 1 71 ? 8.394 -13.922 -7.539 1.00 97.94 71 PRO A O 1
ATOM 549 N N . MET A 1 72 ? 10.180 -14.687 -6.428 1.00 97.44 72 MET A N 1
ATOM 550 C CA . MET A 1 72 ? 9.434 -15.091 -5.224 1.00 97.44 72 MET A CA 1
ATOM 551 C C . MET A 1 72 ? 9.116 -13.916 -4.286 1.00 97.44 72 MET A C 1
ATOM 553 O O . MET A 1 72 ? 8.387 -14.086 -3.308 1.00 97.44 72 MET A O 1
ATOM 557 N N . GLN A 1 73 ? 9.696 -12.741 -4.546 1.00 98.00 73 GLN A N 1
ATOM 558 C CA . GLN A 1 73 ? 9.502 -11.522 -3.759 1.00 98.00 73 GLN A CA 1
ATOM 559 C C . GLN A 1 73 ? 8.734 -10.429 -4.515 1.00 98.00 73 GLN A C 1
ATOM 561 O O . GLN A 1 73 ? 8.450 -9.384 -3.931 1.00 98.00 73 GLN A O 1
ATOM 566 N N . ASP A 1 74 ? 8.375 -10.663 -5.779 1.00 98.44 74 ASP A N 1
ATOM 567 C CA . ASP A 1 74 ? 7.596 -9.721 -6.584 1.00 98.44 74 ASP A CA 1
ATOM 568 C C . ASP A 1 74 ? 6.273 -9.365 -5.892 1.00 98.44 74 ASP A C 1
ATOM 570 O O . ASP A 1 74 ? 5.536 -10.248 -5.442 1.00 98.44 74 ASP A O 1
ATOM 574 N N . GLY A 1 75 ? 6.010 -8.059 -5.795 1.00 98.06 75 GLY A N 1
ATOM 575 C CA . GLY A 1 75 ? 4.830 -7.460 -5.165 1.00 98.06 75 GLY A CA 1
ATOM 576 C C . GLY A 1 75 ? 4.922 -7.328 -3.645 1.00 98.06 75 GLY A C 1
ATOM 577 O O . GLY A 1 75 ? 4.031 -6.749 -3.022 1.00 98.06 75 GLY A O 1
ATOM 578 N N . ARG A 1 76 ? 5.975 -7.861 -3.009 1.00 98.38 76 ARG A N 1
ATOM 579 C CA . ARG A 1 76 ? 6.104 -7.791 -1.553 1.00 98.38 76 ARG A CA 1
ATOM 580 C C . ARG A 1 76 ? 6.623 -6.430 -1.113 1.00 98.38 76 ARG A C 1
ATOM 582 O O . ARG A 1 76 ? 7.696 -5.998 -1.532 1.00 98.38 76 ARG A O 1
ATOM 589 N N . MET A 1 77 ? 5.897 -5.819 -0.185 1.00 97.88 77 MET A N 1
ATOM 590 C CA . MET A 1 77 ? 6.258 -4.560 0.462 1.00 97.88 77 MET A CA 1
ATOM 591 C C . MET A 1 77 ? 6.595 -4.802 1.928 1.00 97.88 77 MET A C 1
ATOM 593 O O . MET A 1 77 ? 6.075 -5.735 2.547 1.00 97.88 77 MET A O 1
ATOM 597 N N . GLN A 1 78 ? 7.468 -3.968 2.494 1.00 97.62 78 GLN A N 1
ATOM 598 C CA . GLN A 1 78 ? 7.794 -4.060 3.912 1.00 97.62 78 GLN A CA 1
ATOM 599 C C . GLN A 1 78 ? 6.550 -3.763 4.758 1.00 97.62 78 GLN A C 1
ATOM 601 O O . GLN A 1 78 ? 5.817 -2.808 4.504 1.00 97.62 78 GLN A O 1
ATOM 606 N N . THR A 1 79 ? 6.340 -4.552 5.807 1.00 97.12 79 THR A N 1
ATOM 607 C CA . THR A 1 79 ? 5.326 -4.270 6.824 1.00 97.12 79 THR A CA 1
ATOM 608 C C . THR A 1 79 ? 5.751 -3.025 7.599 1.00 97.12 79 THR A C 1
ATOM 610 O O . THR A 1 79 ? 6.746 -3.047 8.326 1.00 97.12 79 THR A O 1
ATOM 613 N N . LEU A 1 80 ? 5.023 -1.922 7.441 1.00 95.75 80 LEU A N 1
ATOM 614 C CA . LEU A 1 80 ? 5.311 -0.668 8.139 1.00 95.75 80 LEU A CA 1
ATOM 615 C C . LEU A 1 80 ? 4.758 -0.688 9.570 1.00 95.75 80 LEU A C 1
ATOM 617 O O . LEU A 1 80 ? 3.859 -1.460 9.895 1.00 95.75 80 LEU A O 1
ATOM 621 N N . THR A 1 81 ? 5.313 0.161 10.437 1.00 97.25 81 THR A N 1
ATOM 622 C CA . THR A 1 81 ? 4.790 0.351 11.798 1.00 97.25 81 THR A CA 1
ATOM 623 C C . THR A 1 81 ? 3.368 0.915 11.773 1.00 97.25 81 THR A C 1
ATOM 625 O O . THR A 1 81 ? 3.070 1.812 10.987 1.00 97.25 81 THR A O 1
ATOM 628 N N . ALA A 1 82 ? 2.504 0.441 12.676 1.00 96.62 82 ALA A N 1
ATOM 629 C CA . ALA A 1 82 ? 1.194 1.056 12.909 1.00 96.62 82 ALA A CA 1
ATOM 630 C C . ALA A 1 82 ? 1.242 2.295 13.833 1.00 96.62 82 ALA A C 1
ATOM 632 O O . ALA A 1 82 ? 0.214 2.930 14.067 1.00 96.62 82 ALA A O 1
ATOM 633 N N . ARG A 1 83 ? 2.409 2.674 14.374 1.00 96.06 83 ARG A N 1
ATOM 634 C CA . ARG A 1 83 ? 2.547 3.921 15.147 1.00 96.06 83 ARG A CA 1
ATOM 635 C C . ARG A 1 83 ? 2.265 5.125 14.254 1.00 96.06 83 ARG A C 1
ATOM 637 O O . ARG A 1 83 ? 2.735 5.178 13.122 1.00 96.06 83 ARG A O 1
ATOM 644 N N . ASN A 1 84 ? 1.506 6.095 14.763 1.00 93.75 84 ASN A N 1
ATOM 645 C CA . ASN A 1 84 ? 1.073 7.291 14.028 1.00 93.75 84 ASN A CA 1
ATOM 646 C C . ASN A 1 84 ? 0.270 7.012 12.743 1.00 93.75 84 ASN A C 1
ATOM 648 O O . ASN A 1 84 ? 0.085 7.909 11.910 1.00 93.75 84 ASN A O 1
ATOM 652 N N . VAL A 1 85 ? -0.273 5.799 12.582 1.00 93.56 85 VAL A N 1
ATOM 653 C CA . VAL A 1 85 ? -1.092 5.446 11.412 1.00 93.56 85 VAL A CA 1
ATOM 654 C C . VAL A 1 85 ? -2.331 6.338 11.302 1.00 93.56 85 VAL A C 1
ATOM 656 O O . VAL A 1 85 ? -2.701 6.747 10.206 1.00 93.56 85 VAL A O 1
ATOM 659 N N . ALA A 1 86 ? -2.902 6.740 12.440 1.00 90.50 86 ALA A N 1
ATOM 660 C CA . ALA A 1 86 ? -4.051 7.635 12.525 1.00 90.50 86 ALA A CA 1
ATOM 661 C C . ALA A 1 86 ? -3.691 9.128 12.587 1.00 90.50 86 ALA A C 1
ATOM 663 O O . ALA A 1 86 ? -4.585 9.963 12.683 1.00 90.50 86 ALA A O 1
ATOM 664 N N . MET A 1 87 ? -2.403 9.486 12.552 1.00 88.81 87 MET A N 1
ATOM 665 C CA . MET A 1 87 ? -1.984 10.873 12.728 1.00 88.81 87 MET A CA 1
ATOM 666 C C . MET A 1 87 ? -2.444 11.734 11.545 1.00 88.81 87 MET A C 1
ATOM 668 O O . MET A 1 87 ? -2.002 11.523 10.405 1.00 88.81 87 MET A O 1
ATOM 672 N N . THR A 1 88 ? -3.292 12.717 11.843 1.00 84.69 88 THR A N 1
ATOM 673 C CA . THR A 1 88 ? -3.768 13.769 10.938 1.00 84.69 88 THR A CA 1
ATOM 674 C C . THR A 1 88 ? -3.702 15.132 11.642 1.00 84.69 88 THR A C 1
ATOM 676 O O . THR A 1 88 ? -3.638 15.189 12.875 1.00 84.69 88 THR A O 1
ATOM 679 N N . PRO A 1 89 ? -3.696 16.252 10.897 1.00 84.81 89 PRO A N 1
ATOM 680 C CA . PRO A 1 89 ? -3.934 17.564 11.487 1.00 84.81 89 PRO A CA 1
ATOM 681 C C . PRO A 1 89 ? -5.267 17.572 12.259 1.00 84.81 89 PRO A C 1
ATOM 683 O O . PRO A 1 89 ? -6.262 17.107 11.703 1.00 84.81 89 PRO A O 1
ATOM 686 N N . PRO A 1 90 ? -5.346 18.124 13.485 1.00 80.69 90 PRO A N 1
ATOM 687 C CA . PRO A 1 90 ? -6.584 18.162 14.274 1.00 80.69 90 PRO A CA 1
ATOM 688 C C . PRO A 1 90 ? -7.773 18.813 13.553 1.00 80.69 90 PRO A C 1
ATOM 690 O O . PRO A 1 90 ? -8.917 18.409 13.742 1.00 80.69 90 PRO A O 1
ATOM 693 N N . GLN A 1 91 ? -7.508 19.800 12.692 1.00 79.38 91 GLN A N 1
ATOM 694 C CA . GLN A 1 91 ? -8.513 20.448 11.844 1.00 79.38 91 GLN A CA 1
ATOM 695 C C . GLN A 1 91 ? -8.991 19.583 10.660 1.00 79.38 91 GLN A C 1
ATOM 697 O O . GLN A 1 91 ? -9.979 19.934 10.017 1.00 79.38 91 GLN A O 1
ATOM 702 N N . CYS A 1 92 ? -8.301 18.477 10.355 1.00 78.88 92 CYS A N 1
ATOM 703 C CA . CYS A 1 92 ? -8.604 17.530 9.282 1.00 78.88 92 CYS A CA 1
ATOM 704 C C . CYS A 1 92 ? -8.994 16.169 9.902 1.00 78.88 92 CYS A C 1
ATOM 706 O O . CYS A 1 92 ? -8.174 15.245 9.943 1.00 78.88 92 CYS A O 1
ATOM 708 N N . PRO A 1 93 ? -10.230 16.025 10.418 1.00 64.62 93 PRO A N 1
ATOM 709 C CA . PRO A 1 93 ? -10.657 14.805 11.103 1.00 64.62 93 PRO A CA 1
ATOM 710 C C . PRO A 1 93 ? -10.856 13.626 10.142 1.00 64.62 93 PRO A C 1
ATOM 712 O O . PRO A 1 93 ? -10.876 12.478 10.580 1.00 64.62 93 PRO A O 1
ATOM 715 N N . THR A 1 94 ? -11.012 13.889 8.839 1.00 63.06 94 THR A N 1
ATOM 716 C CA . THR A 1 94 ? -11.142 12.848 7.821 1.00 63.06 94 THR A CA 1
ATOM 717 C C . THR A 1 94 ? -9.800 12.568 7.163 1.00 63.06 94 THR A C 1
ATOM 719 O O . THR A 1 94 ? -8.964 13.444 6.948 1.00 63.06 94 THR A O 1
ATOM 722 N N . THR A 1 95 ? -9.605 11.299 6.848 1.00 63.06 95 THR A N 1
ATOM 723 C CA . THR A 1 95 ? -8.456 10.782 6.105 1.00 63.06 95 THR A CA 1
ATOM 724 C C . THR A 1 95 ? -8.707 10.842 4.594 1.00 63.06 95 THR A C 1
ATOM 726 O O . THR A 1 95 ? -7.759 10.954 3.817 1.00 63.06 95 THR A O 1
ATOM 729 N N . GLU A 1 96 ? -9.979 10.894 4.184 1.00 64.88 96 GLU A N 1
ATOM 730 C CA . GLU A 1 96 ? -10.403 11.087 2.804 1.00 64.88 96 GLU A CA 1
ATOM 731 C C . GLU A 1 96 ? -10.838 12.542 2.573 1.00 64.88 96 GLU A C 1
ATOM 733 O O . GLU A 1 96 ? -11.696 13.083 3.281 1.00 64.88 96 GLU A O 1
ATOM 738 N N . ALA A 1 97 ? -10.209 13.178 1.589 1.00 62.50 97 ALA A N 1
ATOM 739 C CA . ALA A 1 97 ? -10.568 14.493 1.090 1.00 62.50 97 ALA A CA 1
ATOM 740 C C . ALA A 1 97 ? -10.412 14.494 -0.439 1.00 62.50 97 ALA A C 1
ATOM 742 O O . ALA A 1 97 ? -9.537 13.792 -0.963 1.00 62.50 97 ALA A O 1
ATOM 743 N N . PRO A 1 98 ? -11.226 15.260 -1.186 1.00 65.56 98 PRO A N 1
ATOM 744 C CA . PRO A 1 98 ? -10.940 15.514 -2.592 1.00 65.56 98 PRO A CA 1
ATOM 745 C C . PRO A 1 98 ? -9.596 16.257 -2.700 1.00 65.56 98 PRO A C 1
ATOM 747 O O . PRO A 1 98 ? -9.229 17.024 -1.813 1.00 65.56 98 PRO A O 1
ATOM 750 N N . GLY A 1 99 ? -8.821 16.049 -3.765 1.00 61.62 99 GLY A N 1
ATOM 751 C CA . GLY A 1 99 ? -7.657 16.913 -4.011 1.00 61.62 99 GLY A CA 1
ATOM 752 C C . GLY A 1 99 ? -8.120 18.370 -4.187 1.00 61.62 99 GLY A C 1
ATOM 753 O O . GLY A 1 99 ? -9.204 18.573 -4.743 1.00 61.62 99 GLY A O 1
ATOM 754 N N . PRO A 1 100 ? -7.370 19.398 -3.735 1.00 64.69 100 PRO A N 1
ATOM 755 C CA . PRO A 1 100 ? -5.980 19.408 -3.255 1.00 64.69 100 PRO A CA 1
ATOM 756 C C . PRO A 1 100 ? -5.839 19.509 -1.716 1.00 64.69 100 PRO A C 1
ATOM 758 O O . PRO A 1 100 ? -4.942 20.188 -1.212 1.00 64.69 100 PRO A O 1
ATOM 761 N N . TYR A 1 101 ? -6.762 18.922 -0.954 1.00 73.81 101 TYR A N 1
ATOM 762 C CA . TYR A 1 101 ? -6.786 19.032 0.510 1.00 73.81 101 TYR A CA 1
ATOM 763 C C . TYR A 1 101 ? -5.951 17.933 1.180 1.00 73.81 101 TYR A C 1
ATOM 765 O O . TYR A 1 101 ? -5.534 16.981 0.522 1.00 73.81 101 TYR A O 1
ATOM 773 N N . PHE A 1 102 ? -5.684 18.066 2.486 1.00 80.25 102 PHE A N 1
ATOM 774 C CA . PHE A 1 102 ? -4.985 17.015 3.235 1.00 80.25 102 PHE A CA 1
ATOM 775 C C . PHE A 1 102 ? -5.703 15.672 3.059 1.00 80.25 102 PHE A C 1
ATOM 777 O O . PHE A 1 102 ? -6.869 15.540 3.423 1.00 80.25 102 PHE A O 1
ATOM 784 N N . GLN A 1 103 ? -4.982 14.687 2.534 1.00 80.31 103 GLN A N 1
ATOM 785 C CA . GLN A 1 103 ? -5.459 13.327 2.356 1.00 80.31 103 GLN A CA 1
ATOM 786 C C . GLN A 1 103 ? -4.449 12.387 2.998 1.00 80.31 103 GLN A C 1
ATOM 788 O O . GLN A 1 103 ? -3.263 12.413 2.669 1.00 80.31 103 GLN A O 1
ATOM 793 N N . LYS A 1 104 ? -4.916 11.561 3.934 1.00 85.06 104 LYS A N 1
ATOM 794 C CA . LYS A 1 104 ? -4.092 10.487 4.474 1.00 85.06 104 LYS A CA 1
ATOM 795 C C . LYS A 1 104 ? -4.126 9.340 3.475 1.00 85.06 104 LYS A C 1
ATOM 797 O O . LYS A 1 104 ? -5.186 8.926 3.011 1.00 85.06 104 LYS A O 1
ATOM 802 N N . GLU A 1 105 ? -2.952 8.839 3.144 1.00 88.75 105 GLU A N 1
ATOM 803 C CA . GLU A 1 105 ? -2.786 7.740 2.208 1.00 88.75 105 GLU A CA 1
ATOM 804 C C . GLU A 1 105 ? -2.241 6.532 2.958 1.00 88.75 105 GLU A C 1
ATOM 806 O O . GLU A 1 105 ? -1.376 6.667 3.828 1.00 88.75 105 GLU A O 1
ATOM 811 N N . PHE A 1 106 ? -2.780 5.358 2.647 1.00 93.69 106 PHE A N 1
ATOM 812 C CA . PHE A 1 106 ? -2.380 4.097 3.257 1.00 93.69 106 PHE A CA 1
ATOM 813 C C . PHE A 1 106 ? -1.868 3.126 2.197 1.00 93.69 106 PHE A C 1
ATOM 815 O O . PHE A 1 106 ? -2.214 3.228 1.017 1.00 93.69 106 PHE A O 1
ATOM 822 N N . PHE A 1 107 ? -1.071 2.159 2.656 1.00 95.94 107 PHE A N 1
ATOM 823 C CA . PHE A 1 107 ? -0.261 1.271 1.822 1.00 95.94 107 PHE A CA 1
ATOM 824 C C . PHE A 1 107 ? 0.737 2.014 0.912 1.00 95.94 107 PHE A C 1
ATOM 826 O O . PHE A 1 107 ? 0.843 3.236 0.938 1.00 95.94 107 PHE A O 1
ATOM 833 N N . HIS A 1 108 ? 1.519 1.261 0.137 1.00 95.88 108 HIS A N 1
ATOM 834 C CA . HIS A 1 108 ? 2.650 1.780 -0.640 1.00 95.88 108 HIS A CA 1
ATOM 835 C C . HIS A 1 108 ? 2.241 2.715 -1.793 1.00 95.88 108 HIS A C 1
ATOM 837 O O . HIS A 1 108 ? 3.005 3.605 -2.145 1.00 95.88 108 HIS A O 1
ATOM 843 N N . ASN A 1 109 ? 1.042 2.541 -2.363 1.00 95.81 109 ASN A N 1
ATOM 844 C CA . ASN A 1 109 ? 0.562 3.312 -3.518 1.00 95.81 109 ASN A CA 1
ATOM 845 C C . ASN A 1 109 ? -0.584 4.282 -3.172 1.00 95.81 109 ASN A C 1
ATOM 847 O O . ASN A 1 109 ? -1.202 4.869 -4.064 1.00 95.81 109 ASN A O 1
ATOM 851 N N . GLY A 1 110 ? -0.925 4.414 -1.886 1.00 93.56 110 GLY A N 1
ATOM 852 C CA . GLY A 1 110 ? -1.977 5.312 -1.425 1.00 93.56 110 GLY A CA 1
ATOM 853 C C . GLY A 1 110 ? -3.387 4.961 -1.907 1.00 93.56 110 GLY A C 1
ATOM 854 O O . GLY A 1 110 ? -4.248 5.841 -1.896 1.00 93.56 110 GLY A O 1
ATOM 855 N N . TYR A 1 111 ? -3.652 3.733 -2.369 1.00 94.38 111 TYR A N 1
ATOM 856 C CA . TYR A 1 111 ? -4.975 3.321 -2.856 1.00 94.38 111 TYR A CA 1
ATOM 857 C C . TYR A 1 111 ? -6.071 3.528 -1.799 1.00 94.38 111 TYR A C 1
ATOM 859 O O . TYR A 1 111 ? -7.153 4.039 -2.100 1.00 94.38 111 TYR A O 1
ATOM 867 N N . ILE A 1 112 ? -5.767 3.186 -0.549 1.00 93.12 112 ILE A N 1
ATOM 868 C CA . ILE A 1 112 ? -6.674 3.308 0.591 1.00 93.12 112 ILE A CA 1
ATOM 869 C C . ILE A 1 112 ? -6.565 4.696 1.216 1.00 93.12 112 ILE A C 1
ATOM 871 O O . ILE A 1 112 ? -5.462 5.226 1.372 1.00 93.12 112 ILE A O 1
ATOM 875 N N . LYS A 1 113 ? -7.718 5.279 1.566 1.00 87.62 113 LYS A N 1
ATOM 876 C CA . LYS A 1 113 ? -7.830 6.675 2.009 1.00 87.62 113 LYS A CA 1
ATOM 877 C C . LYS A 1 113 ? -8.425 6.837 3.403 1.00 87.62 113 LYS A C 1
ATOM 879 O O . LYS A 1 113 ? -8.469 7.959 3.887 1.00 87.62 113 LYS A O 1
ATOM 884 N N . SER A 1 114 ? -8.835 5.758 4.072 1.00 88.62 114 SER A N 1
ATOM 885 C CA . SER A 1 114 ? -9.252 5.809 5.475 1.00 88.62 114 SER A CA 1
ATOM 886 C C . SER A 1 114 ? -8.751 4.627 6.302 1.00 88.62 114 SER A C 1
ATOM 888 O O . SER A 1 114 ? -8.428 3.569 5.767 1.00 88.62 114 SER A O 1
ATOM 890 N N . LEU A 1 115 ? -8.679 4.811 7.628 1.00 91.50 115 LEU A N 1
ATOM 891 C CA . LEU A 1 115 ? -8.354 3.718 8.556 1.00 91.50 115 LEU A CA 1
ATOM 892 C C . LEU A 1 115 ? -9.386 2.600 8.495 1.00 91.50 115 LEU A C 1
ATOM 894 O O . LEU A 1 115 ? -9.028 1.434 8.614 1.00 91.50 115 LEU A O 1
ATOM 898 N N . LYS A 1 116 ? -10.655 2.961 8.316 1.00 92.62 116 LYS A N 1
ATOM 899 C CA . LYS A 1 116 ? -11.727 1.988 8.224 1.00 92.62 116 LYS A CA 1
ATOM 900 C C . LYS A 1 116 ? -11.587 1.165 6.937 1.00 92.62 116 LYS A C 1
ATOM 902 O O . LYS A 1 116 ? -11.464 -0.046 7.043 1.00 92.62 116 LYS A O 1
ATOM 907 N N . GLN A 1 117 ? -11.374 1.793 5.778 1.00 94.00 117 GLN A N 1
ATOM 908 C CA . GLN A 1 117 ? -11.031 1.090 4.531 1.00 94.00 117 GLN A CA 1
ATOM 909 C C . GLN A 1 117 ? -9.768 0.217 4.662 1.00 94.00 117 GLN A C 1
ATOM 911 O O . GLN A 1 117 ? -9.690 -0.846 4.051 1.00 94.00 117 GLN A O 1
ATOM 916 N N . LEU A 1 118 ? -8.766 0.647 5.442 1.00 95.50 118 LEU A N 1
ATOM 917 C CA . LEU A 1 118 ? -7.559 -0.144 5.706 1.00 95.50 118 LEU A CA 1
ATOM 918 C C . LEU A 1 118 ? -7.900 -1.437 6.453 1.00 95.50 118 LEU A C 1
ATOM 920 O O . LEU A 1 118 ? -7.468 -2.508 6.036 1.00 95.50 118 LEU A O 1
ATOM 924 N N . VAL A 1 119 ? -8.666 -1.340 7.541 1.00 97.12 119 VAL A N 1
ATOM 925 C CA . VAL A 1 119 ? -9.118 -2.503 8.320 1.00 97.12 119 VAL A CA 1
ATOM 926 C C . VAL A 1 119 ? -10.044 -3.383 7.479 1.00 97.12 119 VAL A C 1
ATOM 928 O O . VAL A 1 119 ? -9.848 -4.597 7.427 1.00 97.12 119 VAL A O 1
ATOM 931 N N . HIS A 1 120 ? -10.977 -2.767 6.755 1.00 97.62 120 HIS A N 1
ATOM 932 C CA . HIS A 1 120 ? -11.932 -3.450 5.895 1.00 97.62 120 HIS A CA 1
ATOM 933 C C . HIS A 1 120 ? -11.236 -4.243 4.785 1.00 97.62 120 HIS A C 1
ATOM 935 O O . HIS A 1 120 ? -11.582 -5.394 4.547 1.00 97.62 120 HIS A O 1
ATOM 941 N N . PHE A 1 121 ? -10.170 -3.702 4.179 1.00 97.94 121 PHE A N 1
ATOM 942 C CA . PHE A 1 121 ? -9.353 -4.434 3.206 1.00 97.94 121 PHE A CA 1
ATOM 943 C C . PHE A 1 121 ? -8.799 -5.740 3.786 1.00 97.94 121 PHE A C 1
ATOM 945 O O . PHE A 1 121 ? -8.948 -6.799 3.179 1.00 97.94 121 PHE A O 1
ATOM 952 N N . TYR A 1 122 ? -8.204 -5.700 4.984 1.00 98.19 122 TYR A N 1
ATOM 953 C CA . TYR A 1 122 ? -7.725 -6.922 5.635 1.00 98.19 122 TYR A CA 1
ATOM 954 C C . TYR A 1 122 ? -8.859 -7.906 5.939 1.00 98.19 122 TYR A C 1
ATOM 956 O O . TYR A 1 122 ? -8.626 -9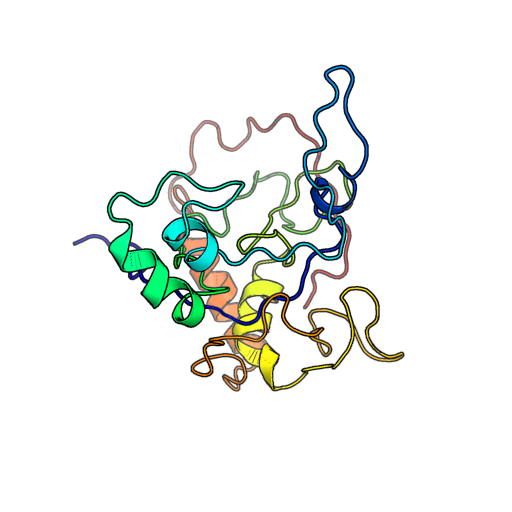.114 5.896 1.00 98.19 122 TYR A O 1
ATOM 964 N N . ASN A 1 123 ? -10.062 -7.415 6.241 1.00 98.50 123 ASN A N 1
ATOM 965 C CA . ASN A 1 123 ? -11.207 -8.254 6.571 1.00 98.50 123 ASN A CA 1
ATOM 966 C C . ASN A 1 123 ? -11.873 -8.894 5.344 1.00 98.50 123 ASN A C 1
ATOM 968 O O . ASN A 1 123 ? -12.267 -10.054 5.435 1.00 98.50 123 ASN A O 1
ATOM 972 N N . THR A 1 124 ? -12.001 -8.168 4.226 1.00 98.31 124 THR A N 1
ATOM 973 C CA . THR A 1 124 ? -12.933 -8.526 3.140 1.00 98.31 124 THR A CA 1
ATOM 974 C C . THR A 1 124 ? -12.327 -8.627 1.737 1.00 98.31 124 THR A C 1
ATOM 976 O O . THR A 1 124 ? -13.067 -8.958 0.807 1.00 98.31 124 THR A O 1
ATOM 979 N N . ARG A 1 125 ? -11.012 -8.405 1.546 1.00 97.62 125 ARG A N 1
ATOM 980 C CA . ARG A 1 125 ? -10.328 -8.517 0.231 1.00 97.62 125 ARG A CA 1
ATOM 981 C C . ARG A 1 125 ? -10.738 -9.762 -0.567 1.00 97.62 125 ARG A C 1
ATOM 983 O O . ARG A 1 125 ? -11.064 -9.659 -1.745 1.00 97.62 125 ARG A O 1
ATOM 990 N N . ASP A 1 126 ? -10.738 -10.919 0.086 1.00 97.50 126 ASP A N 1
ATOM 991 C CA . ASP A 1 126 ? -11.031 -12.230 -0.508 1.00 97.50 126 ASP A CA 1
ATOM 992 C C . ASP A 1 126 ? -12.518 -12.611 -0.411 1.00 97.50 126 ASP A C 1
ATOM 994 O O . ASP A 1 126 ? -12.934 -13.608 -0.998 1.00 97.50 126 ASP A O 1
ATOM 998 N N . VAL A 1 127 ? -13.332 -11.807 0.280 1.00 98.00 127 VAL A N 1
ATOM 999 C CA . VAL A 1 127 ? -14.799 -11.938 0.313 1.00 98.00 127 VAL A CA 1
ATOM 1000 C C . VAL A 1 127 ? -15.431 -11.264 -0.903 1.00 98.00 127 VAL A C 1
ATOM 1002 O O . VAL A 1 127 ? -16.350 -11.817 -1.506 1.00 98.00 127 VAL A O 1
ATOM 1005 N N . PHE A 1 128 ? -14.910 -10.098 -1.297 1.00 97.75 128 PHE A N 1
ATOM 1006 C CA . PHE A 1 128 ? -15.419 -9.317 -2.426 1.00 97.75 128 PHE A CA 1
ATOM 1007 C C . PHE A 1 128 ? -14.401 -9.113 -3.571 1.00 97.75 128 PHE A C 1
ATOM 1009 O O . PHE A 1 128 ? -14.256 -7.980 -4.038 1.00 97.75 128 PHE A O 1
ATOM 1016 N N . PRO A 1 129 ? -13.672 -10.145 -4.053 1.00 97.50 129 PRO A N 1
ATOM 1017 C CA . PRO A 1 129 ? -12.718 -9.979 -5.142 1.00 97.50 129 PRO A CA 1
ATOM 1018 C C . PRO A 1 129 ? -13.433 -9.898 -6.496 1.00 97.50 129 PRO A C 1
ATOM 1020 O O . PRO A 1 129 ? -14.265 -10.741 -6.837 1.00 97.50 129 PRO A O 1
ATOM 1023 N N . PHE A 1 130 ? -13.046 -8.927 -7.320 1.00 98.00 130 PHE A N 1
ATOM 1024 C CA . PHE A 1 130 ? -13.542 -8.769 -8.684 1.00 98.00 130 PHE A CA 1
ATOM 1025 C C . PHE A 1 130 ? -12.395 -8.739 -9.691 1.00 98.00 130 PHE A C 1
ATOM 1027 O O . PHE A 1 130 ? -11.381 -8.068 -9.505 1.00 98.00 130 PHE A O 1
ATOM 1034 N N . ALA A 1 131 ? -12.588 -9.420 -10.822 1.00 97.50 131 ALA A N 1
ATOM 1035 C CA . ALA A 1 131 ? -11.665 -9.404 -11.956 1.00 97.50 131 ALA A CA 1
ATOM 1036 C C . ALA A 1 131 ? -11.821 -8.118 -12.797 1.00 97.50 131 ALA A C 1
ATOM 1038 O O . ALA A 1 131 ? -12.091 -8.168 -13.996 1.00 97.50 131 ALA A O 1
ATOM 1039 N N . VAL A 1 132 ? -11.694 -6.962 -12.146 1.00 97.81 132 VAL A N 1
ATOM 1040 C CA . VAL A 1 132 ? -11.795 -5.622 -12.742 1.00 97.81 132 VAL A CA 1
ATOM 1041 C C . VAL A 1 132 ? -10.593 -4.783 -12.334 1.00 97.81 132 VAL A C 1
ATOM 1043 O O . VAL A 1 132 ? -9.922 -5.082 -11.349 1.00 97.81 132 VAL A O 1
ATOM 1046 N N . THR A 1 133 ? -10.318 -3.716 -13.076 1.00 96.88 133 THR A N 1
ATOM 1047 C CA . THR A 1 133 ? -9.339 -2.705 -12.672 1.00 96.88 133 THR A CA 1
ATOM 1048 C C . THR A 1 133 ? -9.983 -1.672 -11.748 1.00 96.88 133 THR A C 1
ATOM 1050 O O . THR A 1 133 ? -11.199 -1.472 -11.757 1.00 96.88 133 THR A O 1
ATOM 1053 N N . SER A 1 134 ? -9.166 -0.988 -10.951 1.00 96.06 134 SER A N 1
ATOM 1054 C CA . SER A 1 134 ? -9.618 0.099 -10.078 1.00 96.06 134 SER A CA 1
ATOM 1055 C C . SER A 1 134 ? -10.435 1.143 -10.843 1.00 96.06 134 SER A C 1
ATOM 1057 O O . SER A 1 134 ? -10.097 1.501 -11.975 1.00 96.06 134 SER A O 1
ATOM 1059 N N . GLY A 1 135 ? -11.525 1.614 -10.244 1.00 94.19 135 GLY A N 1
ATOM 1060 C CA . GLY A 1 135 ? -12.519 2.493 -10.861 1.00 94.19 135 GLY A CA 1
ATOM 1061 C C . GLY A 1 135 ? -13.603 1.790 -11.687 1.00 94.19 135 GLY A C 1
ATOM 1062 O O . GLY A 1 135 ? -14.491 2.473 -12.190 1.00 94.19 135 GLY A O 1
ATOM 1063 N N . HIS A 1 136 ? -13.552 0.461 -11.841 1.00 96.75 136 HIS A N 1
ATOM 1064 C CA . HIS A 1 136 ? -14.444 -0.296 -12.736 1.00 96.75 136 HIS A CA 1
ATOM 1065 C C . HIS A 1 136 ? -15.246 -1.386 -12.012 1.00 96.75 136 HIS A C 1
ATOM 1067 O O . HIS A 1 136 ? -15.579 -2.418 -12.599 1.00 96.75 136 HIS A O 1
ATOM 1073 N N . CYS A 1 137 ? -15.555 -1.170 -10.732 1.00 96.69 137 CYS A N 1
ATOM 1074 C CA . CYS A 1 137 ? -16.425 -2.059 -9.969 1.00 96.69 137 CYS A CA 1
ATOM 1075 C C . CYS A 1 137 ? -17.814 -2.205 -10.625 1.00 96.69 137 CYS A C 1
ATOM 1077 O O . CYS A 1 137 ? -18.329 -1.232 -11.189 1.00 96.69 137 CYS A O 1
ATOM 1079 N N . PRO A 1 138 ? -18.430 -3.403 -10.590 1.00 97.44 138 PRO A N 1
ATOM 1080 C CA . PRO A 1 138 ? -19.724 -3.629 -11.225 1.00 97.44 138 PRO A CA 1
ATOM 1081 C C . PRO A 1 138 ? -20.834 -2.713 -10.686 1.00 97.44 138 PRO A C 1
ATOM 1083 O O . PRO A 1 138 ? -20.820 -2.353 -9.504 1.00 97.44 138 PRO A O 1
ATOM 1086 N N . PRO A 1 139 ? -21.848 -2.379 -11.506 1.00 96.75 139 PRO A N 1
ATOM 1087 C CA . PRO A 1 139 ? -23.005 -1.622 -11.041 1.00 96.75 139 PRO A CA 1
ATOM 1088 C C . PRO A 1 139 ? -23.666 -2.276 -9.821 1.00 96.75 139 PRO A C 1
ATOM 1090 O O . PRO A 1 139 ? -23.911 -3.480 -9.820 1.00 96.75 139 PRO A O 1
ATOM 1093 N N . GLY A 1 140 ? -23.980 -1.472 -8.804 1.00 95.12 140 GLY A N 1
ATOM 1094 C CA . GLY A 1 140 ? -24.563 -1.949 -7.545 1.00 95.12 140 GLY A CA 1
ATOM 1095 C C . GLY A 1 140 ? -23.541 -2.329 -6.470 1.00 95.12 140 GLY A C 1
ATOM 1096 O O . GLY A 1 140 ? -23.957 -2.608 -5.354 1.00 95.12 140 GLY A O 1
ATOM 1097 N N . THR A 1 141 ? -22.243 -2.284 -6.785 1.00 95.81 141 THR A N 1
ATOM 1098 C CA . THR A 1 141 ? -21.148 -2.391 -5.808 1.00 95.81 141 THR A CA 1
ATOM 1099 C C . THR A 1 141 ? -20.437 -1.047 -5.641 1.00 95.81 141 THR A C 1
ATOM 1101 O O . THR A 1 141 ? -20.567 -0.141 -6.470 1.00 95.81 141 THR A O 1
ATOM 1104 N N . THR A 1 142 ? -19.672 -0.920 -4.566 1.00 94.38 142 THR A N 1
ATOM 1105 C CA . THR A 1 14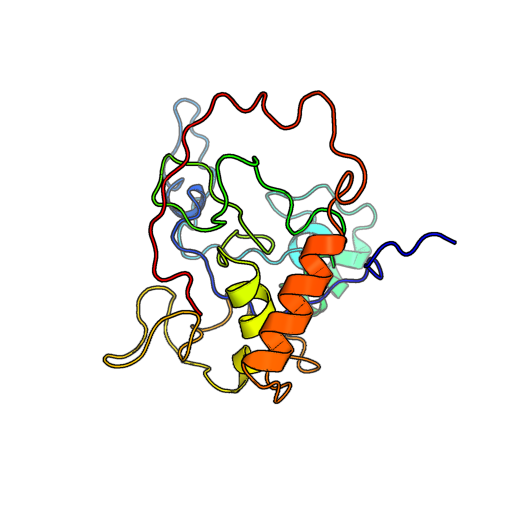2 ? -18.871 0.233 -4.178 1.00 94.38 142 THR A CA 1
ATOM 1106 C C . THR A 1 142 ? -17.429 -0.217 -3.953 1.00 94.38 142 THR A C 1
ATOM 1108 O O . THR A 1 142 ? -17.129 -1.066 -3.112 1.00 94.38 142 THR A O 1
ATOM 1111 N N . GLU A 1 143 ? -16.507 0.367 -4.717 1.00 94.44 143 GLU A N 1
ATOM 1112 C CA . GLU A 1 143 ? -15.078 0.078 -4.597 1.00 94.44 143 GLU A CA 1
ATOM 1113 C C . GLU A 1 143 ? -14.576 0.374 -3.175 1.00 94.44 143 GLU A C 1
ATOM 1115 O O . GLU A 1 143 ? -14.845 1.450 -2.638 1.00 94.44 143 GLU A O 1
ATOM 1120 N N . LYS A 1 144 ? -13.810 -0.563 -2.600 1.00 93.56 144 LYS A N 1
ATOM 1121 C CA . LYS A 1 144 ? -13.307 -0.563 -1.208 1.00 93.56 144 LYS A CA 1
ATOM 1122 C C . LYS A 1 144 ? -14.335 -0.869 -0.118 1.00 93.56 144 LYS A C 1
ATOM 1124 O O . LYS A 1 144 ? -14.029 -0.691 1.059 1.00 93.56 144 LYS A O 1
ATOM 1129 N N . VAL A 1 145 ? -15.519 -1.329 -0.509 1.00 93.88 145 VAL A N 1
ATOM 1130 C CA . VAL A 1 145 ? -16.592 -1.739 0.403 1.00 93.88 145 VAL A CA 1
ATOM 1131 C C . VAL A 1 145 ? -16.947 -3.189 0.101 1.00 93.88 145 VAL A C 1
ATOM 1133 O O . VAL A 1 145 ? -16.478 -4.115 0.743 1.00 93.88 145 VAL A O 1
ATOM 1136 N N . ASP A 1 146 ? -17.684 -3.406 -0.977 1.00 96.50 146 ASP A N 1
ATOM 1137 C CA . ASP A 1 146 ? -18.143 -4.710 -1.448 1.00 96.50 146 ASP A CA 1
ATOM 1138 C C . ASP A 1 146 ? -17.623 -4.998 -2.864 1.00 96.50 146 ASP A C 1
ATOM 1140 O O . ASP A 1 146 ? -18.170 -5.828 -3.587 1.00 96.50 146 ASP A O 1
ATOM 1144 N N . CYS A 1 147 ? -16.543 -4.314 -3.256 1.00 97.44 147 CYS A N 1
ATOM 1145 C CA . CYS A 1 147 ? -15.767 -4.598 -4.451 1.00 97.44 147 CYS A CA 1
ATOM 1146 C C . CYS A 1 147 ? -14.284 -4.256 -4.261 1.00 97.44 147 CYS A C 1
ATOM 1148 O O . CYS A 1 147 ? -13.904 -3.091 -4.094 1.00 97.44 147 CYS A O 1
ATOM 1150 N N . TRP A 1 148 ? -13.440 -5.282 -4.360 1.00 97.94 148 TRP A N 1
ATOM 1151 C CA . TRP A 1 148 ? -11.987 -5.180 -4.428 1.00 97.94 148 TRP A CA 1
ATOM 1152 C C . TRP A 1 148 ? -11.518 -5.535 -5.843 1.00 97.94 148 TRP A C 1
ATOM 1154 O O . TRP A 1 148 ? -11.652 -6.689 -6.257 1.00 97.94 148 TRP A O 1
ATOM 1164 N N . PRO A 1 149 ? -10.989 -4.564 -6.611 1.00 98.25 149 PRO A N 1
ATOM 1165 C CA . PRO A 1 149 ? -10.398 -4.827 -7.918 1.00 98.25 149 PRO A CA 1
ATOM 1166 C C . PRO A 1 149 ? -9.226 -5.812 -7.840 1.00 98.25 149 PRO A C 1
ATOM 1168 O O . PRO A 1 149 ? -8.693 -6.101 -6.767 1.00 98.25 149 PRO A O 1
ATOM 1171 N N . MET A 1 150 ? -8.784 -6.300 -8.996 1.00 97.88 150 MET A N 1
ATOM 1172 C CA . MET A 1 150 ? -7.672 -7.243 -9.063 1.00 97.88 150 MET A CA 1
ATOM 1173 C C . MET A 1 150 ? -6.374 -6.643 -8.481 1.00 97.88 150 MET A C 1
ATOM 1175 O O . MET A 1 150 ? -6.121 -5.442 -8.643 1.00 97.88 150 MET A O 1
ATOM 1179 N N . PRO A 1 151 ? -5.519 -7.469 -7.851 1.00 98.12 151 PRO A N 1
ATOM 1180 C CA . PRO A 1 151 ? -4.234 -7.027 -7.319 1.00 98.12 151 PRO A CA 1
ATOM 1181 C C . PRO A 1 151 ? -3.331 -6.474 -8.427 1.00 98.12 151 PRO A C 1
ATOM 1183 O O . PRO A 1 151 ? -3.322 -6.989 -9.547 1.00 98.12 151 PRO A O 1
ATOM 1186 N N . GLU A 1 152 ? -2.525 -5.458 -8.104 1.00 98.06 152 GLU A N 1
ATOM 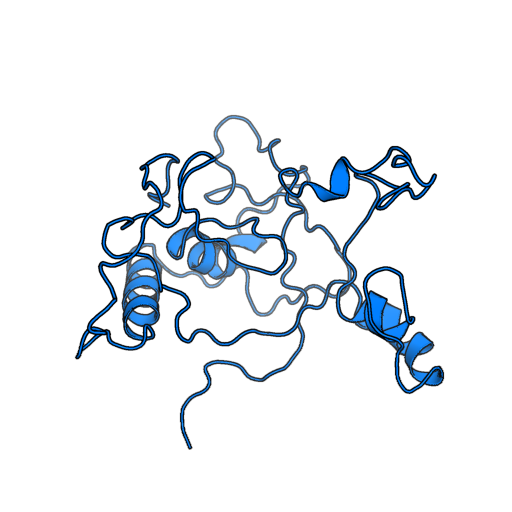1187 C CA . GLU A 1 152 ? -1.521 -4.910 -9.023 1.00 98.06 152 GLU A CA 1
ATOM 1188 C C . GLU A 1 152 ? -0.526 -5.996 -9.460 1.00 98.06 152 GLU A C 1
ATOM 1190 O O . GLU A 1 152 ? -0.301 -6.203 -10.656 1.00 98.06 152 GLU A O 1
ATOM 1195 N N . VAL A 1 153 ? 0.013 -6.725 -8.478 1.00 98.31 153 VAL A N 1
ATOM 1196 C CA . VAL A 1 153 ? 0.904 -7.871 -8.672 1.00 98.31 153 VAL A CA 1
ATOM 1197 C C . VAL A 1 153 ? 0.207 -9.127 -8.138 1.00 98.31 153 VAL A C 1
ATOM 1199 O O . VAL A 1 153 ? 0.073 -9.268 -6.921 1.00 98.31 153 VAL A O 1
ATOM 1202 N N . PRO A 1 154 ? -0.238 -10.053 -9.008 1.00 97.12 154 PRO A N 1
ATOM 1203 C CA . PRO A 1 154 ? -0.958 -11.254 -8.583 1.00 97.12 154 PRO A CA 1
ATOM 1204 C C . PRO A 1 154 ? -0.046 -12.352 -8.006 1.00 97.12 154 PRO A C 1
ATOM 1206 O O . PRO A 1 154 ? -0.524 -13.335 -7.444 1.00 97.12 154 PRO A O 1
ATOM 1209 N N . ASN A 1 155 ? 1.271 -12.220 -8.161 1.00 97.31 155 ASN A N 1
ATOM 1210 C CA . ASN A 1 155 ? 2.256 -13.186 -7.685 1.00 97.31 155 ASN A CA 1
ATOM 1211 C C . ASN A 1 155 ? 2.476 -13.063 -6.171 1.00 97.31 155 ASN A C 1
ATOM 1213 O O . ASN A 1 155 ? 2.476 -11.966 -5.627 1.00 97.31 155 ASN A O 1
ATOM 1217 N N . ASN A 1 156 ? 2.770 -14.180 -5.502 1.00 98.12 156 ASN A N 1
ATOM 1218 C CA . ASN A 1 156 ? 3.227 -14.208 -4.104 1.00 98.12 156 ASN A CA 1
ATOM 1219 C C . ASN A 1 156 ? 2.257 -13.587 -3.076 1.00 98.12 156 ASN A C 1
ATOM 1221 O O . ASN A 1 156 ? 2.722 -13.143 -2.023 1.00 98.12 156 ASN A O 1
ATOM 1225 N N . ILE A 1 157 ? 0.950 -13.547 -3.374 1.00 98.12 157 ILE A N 1
ATOM 1226 C C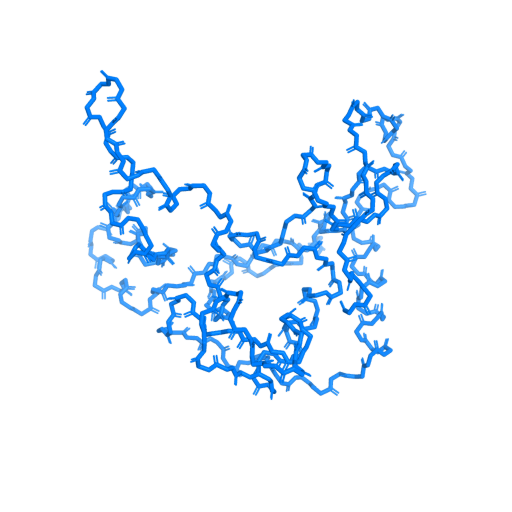A . ILE A 1 157 ? -0.067 -12.994 -2.470 1.00 98.12 157 ILE A CA 1
ATOM 1227 C C . ILE A 1 157 ? -0.099 -13.776 -1.157 1.00 98.12 157 ILE A C 1
ATOM 1229 O O . ILE A 1 157 ? -0.044 -15.006 -1.122 1.00 98.12 157 ILE A O 1
ATOM 1233 N N . ASP A 1 158 ? -0.207 -13.031 -0.070 1.00 97.12 158 ASP A N 1
ATOM 1234 C CA . ASP A 1 158 ? -0.442 -13.541 1.265 1.00 97.12 158 ASP A CA 1
ATOM 1235 C C . ASP A 1 158 ? -1.937 -13.792 1.494 1.00 97.12 158 ASP A C 1
ATOM 1237 O O . ASP A 1 158 ? -2.772 -12.879 1.455 1.00 97.12 158 ASP A O 1
ATOM 1241 N N . HIS A 1 159 ? -2.255 -15.060 1.735 1.00 95.06 159 HIS A N 1
ATOM 1242 C CA . HIS A 1 159 ? -3.604 -15.569 1.976 1.00 95.06 159 HIS A CA 1
ATOM 1243 C C . HIS A 1 159 ? -3.904 -15.788 3.468 1.00 95.06 159 HIS A C 1
ATOM 1245 O O . HIS A 1 159 ? -4.888 -16.435 3.809 1.00 95.06 159 HIS A O 1
ATOM 1251 N N . THR A 1 160 ? -3.062 -15.280 4.375 1.00 95.62 160 THR A N 1
ATOM 1252 C CA . THR A 1 160 ? -3.334 -15.316 5.825 1.00 95.62 160 THR A CA 1
ATOM 1253 C C . THR A 1 160 ? -4.343 -14.252 6.277 1.00 95.62 160 THR A C 1
ATOM 1255 O O . THR A 1 160 ? -4.820 -14.299 7.408 1.00 95.62 160 THR A O 1
ATOM 1258 N N . VAL A 1 161 ? -4.689 -13.314 5.390 1.00 95.44 161 VAL A N 1
ATOM 1259 C CA . VAL A 1 161 ? -5.680 -12.241 5.576 1.00 95.44 161 VAL A CA 1
ATOM 1260 C C . VAL A 1 161 ? -6.616 -12.175 4.366 1.00 95.44 161 VAL A C 1
ATOM 1262 O O . VAL A 1 161 ? -6.351 -12.830 3.363 1.00 95.44 161 VAL A O 1
ATOM 1265 N N . GLY A 1 162 ? -7.674 -11.361 4.435 1.00 96.19 162 GLY A N 1
ATOM 1266 C CA . GLY A 1 162 ? -8.603 -11.094 3.328 1.00 96.19 162 GLY A CA 1
ATOM 1267 C C . GLY A 1 162 ? -10.015 -11.650 3.532 1.00 96.19 162 GLY A C 1
ATOM 1268 O O . GLY A 1 162 ? -10.932 -11.250 2.824 1.00 96.19 162 GLY A O 1
ATOM 1269 N N . MET A 1 163 ? -10.207 -12.534 4.508 1.00 97.38 163 MET A N 1
ATOM 1270 C CA . MET A 1 163 ? -11.507 -13.075 4.915 1.00 97.38 163 MET A CA 1
ATOM 1271 C C . MET A 1 163 ? -11.454 -13.377 6.414 1.00 97.38 163 MET A C 1
ATOM 1273 O O . MET A 1 163 ? -11.386 -14.529 6.839 1.00 97.38 163 MET A O 1
ATOM 1277 N N . LEU A 1 164 ? -11.380 -12.322 7.226 1.00 97.62 164 LEU A N 1
ATOM 1278 C CA . LEU A 1 164 ? -11.193 -12.463 8.676 1.00 97.62 164 LEU A CA 1
ATOM 1279 C C . LEU A 1 164 ? -12.515 -12.709 9.414 1.00 97.62 164 LEU A C 1
ATOM 1281 O O . LEU A 1 164 ? -12.497 -13.209 10.536 1.00 97.62 164 LEU A O 1
ATOM 1285 N N . GLY A 1 165 ? -13.652 -12.399 8.782 1.00 97.62 165 GLY A N 1
ATOM 1286 C CA . GLY A 1 165 ? -14.981 -12.606 9.357 1.00 97.62 165 GLY A CA 1
ATOM 1287 C C . GLY A 1 165 ? -15.326 -11.622 10.475 1.00 97.62 165 GLY A C 1
ATOM 1288 O O . GLY A 1 165 ? -16.212 -11.911 11.275 1.00 97.62 165 GLY A O 1
ATOM 1289 N N . LEU A 1 166 ? -14.633 -10.481 10.534 1.00 98.25 166 LEU A N 1
ATOM 1290 C CA . LEU A 1 166 ? -14.927 -9.420 11.489 1.00 98.25 166 LEU A CA 1
ATOM 1291 C C . LEU A 1 166 ? -16.267 -8.773 11.146 1.00 98.25 166 LEU A C 1
ATOM 1293 O O . LEU A 1 166 ? -16.588 -8.532 9.979 1.00 98.25 166 LEU A O 1
ATOM 1297 N N . THR A 1 167 ? -17.031 -8.465 12.183 1.00 98.06 167 THR A N 1
ATOM 1298 C CA . THR A 1 167 ? -18.210 -7.607 12.093 1.00 98.06 167 THR A CA 1
ATOM 1299 C C . THR A 1 167 ? -17.808 -6.141 11.933 1.00 98.06 167 THR A C 1
ATOM 1301 O O . THR A 1 167 ? -16.713 -5.736 12.320 1.00 98.06 167 THR A O 1
ATOM 1304 N N . ASP A 1 168 ? -18.732 -5.317 11.436 1.00 96.44 168 ASP A N 1
ATOM 1305 C CA . ASP A 1 168 ? -18.547 -3.862 11.332 1.00 96.44 168 ASP A CA 1
ATOM 1306 C C . ASP A 1 168 ? -18.119 -3.231 12.673 1.00 96.44 168 ASP A C 1
ATOM 1308 O O . ASP A 1 168 ? -17.185 -2.432 12.734 1.00 96.44 168 ASP A O 1
ATOM 1312 N N . HIS A 1 169 ? -18.724 -3.692 13.773 1.00 97.88 169 HIS A N 1
ATOM 1313 C CA . HIS A 1 169 ? -18.375 -3.247 15.118 1.00 97.88 169 HIS A CA 1
ATOM 1314 C C . HIS A 1 169 ? -16.942 -3.627 15.528 1.00 97.88 169 HIS A C 1
ATOM 1316 O O . HIS A 1 169 ? -16.248 -2.831 16.158 1.00 97.88 169 HIS A O 1
ATOM 1322 N N . GLU A 1 170 ? -16.473 -4.829 15.189 1.00 98.50 170 GLU A N 1
ATOM 1323 C CA . GLU A 1 170 ? -15.100 -5.254 15.496 1.00 98.50 170 GLU A CA 1
ATOM 1324 C C . GLU A 1 170 ? -14.069 -4.479 14.675 1.00 98.50 170 GLU A C 1
ATOM 1326 O O . GLU A 1 170 ? -13.024 -4.097 15.205 1.00 98.50 170 GLU A O 1
ATOM 1331 N N . GLU A 1 171 ? -14.372 -4.184 13.410 1.00 98.19 171 GLU A N 1
ATOM 1332 C CA . GLU A 1 171 ? -13.541 -3.295 12.600 1.00 98.19 171 GLU A CA 1
ATOM 1333 C C . GLU A 1 171 ? -13.439 -1.897 13.231 1.00 98.19 171 GLU A C 1
ATOM 1335 O O . GLU A 1 171 ? -12.338 -1.351 13.333 1.00 98.19 171 GLU A O 1
ATOM 1340 N N . ASP A 1 172 ? -14.548 -1.342 13.729 1.00 96.69 172 ASP A N 1
ATOM 1341 C CA . ASP A 1 172 ? -14.558 -0.047 14.421 1.00 96.69 172 ASP A CA 1
ATOM 1342 C C . ASP A 1 172 ? -13.712 -0.064 15.698 1.00 96.69 172 ASP A C 1
ATOM 1344 O O . ASP A 1 172 ? -12.974 0.886 15.973 1.00 96.69 172 ASP A O 1
ATOM 1348 N N . LEU A 1 173 ? -13.756 -1.154 16.470 1.00 98.31 173 LEU A N 1
ATOM 1349 C CA . LEU A 1 173 ? -12.906 -1.322 17.651 1.00 98.31 173 LEU A CA 1
ATOM 1350 C C . LEU A 1 173 ? -11.414 -1.347 17.284 1.00 98.31 173 LEU A C 1
ATOM 1352 O O . LEU A 1 173 ? -10.598 -0.762 18.003 1.00 98.31 173 LEU A O 1
ATOM 1356 N N . ILE A 1 174 ? -11.045 -1.961 16.155 1.00 98.12 174 ILE A N 1
ATOM 1357 C CA . ILE A 1 174 ? -9.668 -1.922 15.640 1.00 98.12 174 ILE A CA 1
ATOM 1358 C C . ILE A 1 174 ? -9.298 -0.498 15.219 1.00 98.12 174 ILE A C 1
ATOM 1360 O O . ILE A 1 174 ? -8.214 -0.028 15.564 1.00 98.12 174 ILE A O 1
ATOM 1364 N N . VAL A 1 175 ? -10.184 0.221 14.523 1.00 95.50 175 VAL A N 1
ATOM 1365 C CA . VAL A 1 175 ? -9.951 1.627 14.150 1.00 95.50 175 VAL A CA 1
ATOM 1366 C C . VAL A 1 175 ? -9.710 2.488 15.393 1.00 95.50 175 VAL A C 1
ATOM 1368 O O . VAL A 1 175 ? -8.737 3.245 15.425 1.00 95.50 175 VAL A O 1
ATOM 1371 N N . ILE A 1 176 ? -10.531 2.336 16.438 1.00 95.19 176 ILE A N 1
ATOM 1372 C CA . ILE A 1 176 ? -10.356 3.029 17.724 1.00 95.19 176 ILE A CA 1
ATOM 1373 C C . ILE A 1 176 ? -8.993 2.690 18.333 1.00 95.19 176 ILE A C 1
ATOM 1375 O O . ILE A 1 176 ? -8.259 3.590 18.742 1.00 95.19 176 ILE A O 1
ATOM 1379 N N . PHE A 1 177 ? -8.610 1.412 18.354 1.00 96.75 177 PHE A N 1
ATOM 1380 C CA . PHE A 1 177 ? -7.297 0.996 18.841 1.00 96.75 177 PHE A CA 1
ATOM 1381 C C . PHE A 1 177 ? -6.153 1.664 18.062 1.00 96.75 177 PHE A C 1
ATOM 1383 O O . PHE A 1 177 ? -5.252 2.238 18.676 1.00 96.75 177 PHE A O 1
ATOM 1390 N N . LEU A 1 178 ? -6.201 1.666 16.727 1.00 95.56 178 LEU A N 1
ATOM 1391 C CA . LEU A 1 178 ? -5.179 2.294 15.882 1.00 95.56 178 LEU A CA 1
ATOM 1392 C C . LEU A 1 178 ? -5.063 3.808 16.123 1.00 95.56 178 LEU A C 1
ATOM 1394 O O . LEU A 1 178 ? -3.961 4.354 16.067 1.00 95.56 178 LEU A O 1
ATOM 1398 N N . GLN A 1 179 ? -6.167 4.490 16.444 1.00 92.50 179 GLN A N 1
ATOM 1399 C CA . GLN A 1 179 ? -6.149 5.912 16.808 1.00 9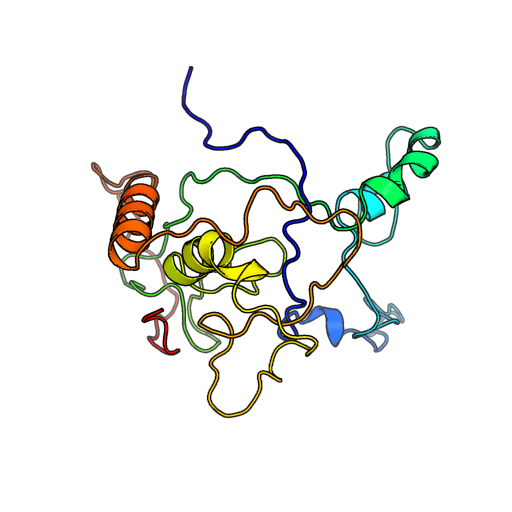2.50 179 GLN A CA 1
ATOM 1400 C C . GLN A 1 179 ? -5.326 6.181 18.073 1.00 92.50 179 GLN A C 1
ATOM 1402 O O . GLN A 1 179 ? -4.605 7.183 18.132 1.00 92.50 179 GLN A O 1
ATOM 1407 N N . THR A 1 180 ? -5.350 5.257 19.040 1.00 93.69 180 THR A N 1
ATOM 1408 C CA . THR A 1 180 ? -4.555 5.360 20.278 1.00 93.69 180 THR A CA 1
ATOM 1409 C C . THR A 1 180 ? -3.046 5.246 20.052 1.00 93.69 180 THR A C 1
ATOM 1411 O O . THR A 1 180 ? -2.271 5.654 20.915 1.00 93.69 180 THR A O 1
ATOM 1414 N N . LEU A 1 181 ? -2.613 4.748 18.885 1.00 94.94 181 LEU A N 1
ATOM 1415 C CA . LEU A 1 181 ? -1.199 4.622 18.512 1.00 94.94 181 LEU A CA 1
ATOM 1416 C C . LEU A 1 181 ? -0.597 5.929 17.970 1.00 94.94 181 LEU A C 1
ATOM 1418 O O . LEU A 1 181 ? 0.523 5.923 17.456 1.00 94.94 181 LEU A O 1
ATOM 1422 N N . THR A 1 182 ? -1.341 7.035 18.038 1.00 92.12 182 THR A N 1
ATOM 1423 C CA . THR A 1 182 ? -0.855 8.367 17.668 1.00 92.12 182 THR A CA 1
ATOM 1424 C C . THR A 1 182 ? -0.077 8.968 18.827 1.00 92.12 182 THR A C 1
ATOM 1426 O O . THR A 1 182 ? -0.590 9.107 19.938 1.00 92.12 182 THR A O 1
ATOM 1429 N N . ASP A 1 183 ? 1.163 9.366 18.586 1.00 90.75 183 ASP A N 1
ATOM 1430 C CA . ASP A 1 183 ? 1.946 10.033 19.607 1.00 90.75 183 ASP A CA 1
ATOM 1431 C C . ASP A 1 183 ? 1.273 11.352 20.015 1.00 90.75 183 ASP A C 1
ATOM 1433 O O . ASP A 1 183 ? 0.671 12.073 19.215 1.00 90.75 183 ASP A O 1
ATOM 1437 N N . GLY A 1 184 ? 1.335 11.658 21.308 1.00 85.94 184 GLY A N 1
ATOM 1438 C CA . GLY A 1 184 ? 0.622 12.793 21.882 1.00 85.94 184 GLY A CA 1
ATOM 1439 C C . GLY A 1 184 ? -0.889 12.588 22.056 1.00 85.94 184 GLY A C 1
ATOM 1440 O O . GLY A 1 184 ? -1.576 13.542 22.417 1.00 85.94 184 GLY A O 1
ATOM 1441 N N . PHE A 1 185 ? -1.409 11.364 21.884 1.00 85.69 185 PHE A N 1
ATOM 1442 C CA . PHE A 1 185 ? -2.821 11.035 22.132 1.00 85.69 185 PHE A CA 1
ATOM 1443 C C . PHE A 1 185 ? -3.295 11.451 23.536 1.00 85.69 185 PHE A C 1
ATOM 1445 O O . PHE A 1 185 ? -4.335 12.089 23.677 1.00 85.69 185 PHE A O 1
ATOM 1452 N N . THR A 1 186 ? -2.511 11.159 24.583 1.00 87.50 186 THR A N 1
ATOM 1453 C CA . THR A 1 186 ? -2.824 11.565 25.971 1.00 87.50 186 THR A CA 1
ATOM 1454 C C . THR A 1 186 ? -2.254 12.931 26.352 1.00 87.50 186 THR A C 1
ATOM 1456 O O . THR A 1 186 ? -2.810 13.619 27.207 1.00 87.50 186 THR A O 1
ATOM 1459 N N . LYS A 1 187 ? -1.142 13.338 25.728 1.00 90.12 187 LYS A N 1
ATOM 1460 C CA . LYS A 1 187 ? -0.482 14.629 25.950 1.00 90.12 187 LYS A CA 1
ATOM 1461 C C . LYS A 1 187 ? -0.176 15.287 24.604 1.00 90.12 187 LYS A C 1
ATOM 1463 O O . LYS A 1 187 ? 0.874 15.003 24.028 1.00 90.12 187 LYS A O 1
ATOM 1468 N N . PRO A 1 188 ? -1.054 16.171 24.115 1.00 84.69 188 PRO A N 1
ATOM 1469 C CA . PRO A 1 188 ? -0.916 16.713 22.774 1.00 84.69 188 PRO A CA 1
ATOM 1470 C C . PRO A 1 188 ? 0.364 17.531 22.585 1.00 84.69 188 PRO A C 1
ATOM 1472 O O . PRO A 1 188 ? 0.819 18.221 23.502 1.00 84.69 188 PRO A O 1
ATOM 1475 N N . TYR A 1 189 ? 0.930 17.480 21.378 1.00 84.25 189 TYR A N 1
ATOM 1476 C CA . TYR A 1 189 ? 2.089 18.296 21.026 1.00 84.25 189 TYR A CA 1
ATOM 1477 C C . TYR A 1 189 ? 1.737 19.792 21.021 1.00 84.25 189 TYR A C 1
ATOM 1479 O O . TYR A 1 189 ? 0.673 20.152 20.510 1.00 84.25 189 TYR A O 1
ATOM 1487 N N . PRO A 1 190 ? 2.627 20.681 21.512 1.00 85.38 190 PRO A N 1
ATOM 1488 C CA . PRO A 1 190 ? 2.366 22.123 21.544 1.00 85.38 190 PRO A CA 1
ATOM 1489 C C . PRO A 1 190 ? 2.037 22.735 20.177 1.00 85.38 190 PRO A C 1
ATOM 1491 O O . PRO A 1 190 ? 1.313 23.720 20.100 1.00 85.38 190 PRO A O 1
ATOM 1494 N N . ASN A 1 191 ? 2.561 22.155 19.097 1.00 84.38 191 ASN A N 1
ATOM 1495 C CA . ASN A 1 191 ? 2.393 22.625 17.725 1.00 84.38 191 ASN A CA 1
ATOM 1496 C C . ASN A 1 191 ? 1.362 21.821 16.917 1.00 84.38 191 ASN A C 1
ATOM 1498 O O . ASN A 1 191 ? 1.321 21.953 15.699 1.00 84.38 191 ASN A O 1
ATOM 1502 N N . ARG A 1 192 ? 0.527 20.984 17.543 1.00 80.62 192 ARG A N 1
ATOM 1503 C CA . ARG A 1 192 ? -0.455 20.168 16.800 1.00 80.62 192 ARG A CA 1
ATOM 1504 C C . ARG A 1 192 ? -1.394 21.006 15.917 1.00 80.62 192 ARG A C 1
ATOM 1506 O O . ARG A 1 192 ? -1.847 20.526 14.888 1.00 80.62 192 ARG A O 1
ATOM 1513 N N . ASP A 1 193 ? -1.638 22.257 16.306 1.00 82.00 193 ASP A N 1
ATOM 1514 C CA . ASP A 1 193 ? -2.578 23.168 15.649 1.00 82.00 193 ASP A CA 1
ATOM 1515 C C . ASP A 1 193 ? -1.906 24.061 14.581 1.00 82.00 193 ASP A C 1
ATOM 1517 O O . ASP A 1 193 ? -2.548 24.935 14.005 1.00 82.00 193 ASP A O 1
ATOM 1521 N N . THR A 1 194 ? -0.616 23.860 14.274 1.00 85.25 194 THR A N 1
ATOM 1522 C CA . THR A 1 194 ? 0.133 24.729 13.341 1.00 85.25 194 THR A CA 1
ATOM 1523 C C . THR A 1 194 ? 0.001 24.344 11.866 1.00 85.25 194 THR A C 1
ATOM 1525 O O . THR A 1 194 ? 0.722 24.891 11.033 1.00 85.25 194 THR A O 1
ATOM 1528 N N . PHE A 1 195 ? -0.861 23.391 11.504 1.00 81.81 195 PHE A N 1
ATOM 1529 C CA . PHE A 1 195 ? -1.042 23.016 10.099 1.00 81.81 195 PHE A CA 1
ATOM 1530 C C . PHE A 1 195 ? -1.671 24.172 9.295 1.00 81.81 195 PHE A C 1
ATOM 1532 O O . PHE A 1 195 ? -2.768 24.638 9.594 1.00 81.81 195 PHE A O 1
ATOM 1539 N N . THR A 1 196 ? -0.960 24.635 8.263 1.00 82.38 196 THR A N 1
ATOM 1540 C CA . THR A 1 196 ? -1.331 25.795 7.427 1.00 82.38 196 THR A CA 1
ATOM 1541 C C . THR A 1 196 ? -2.046 25.418 6.126 1.00 82.38 196 THR A C 1
ATOM 1543 O O . THR A 1 196 ? -2.424 26.297 5.350 1.00 82.38 196 THR A O 1
ATOM 1546 N N . GLY A 1 197 ? -2.226 24.120 5.865 1.00 80.44 197 GLY A N 1
ATOM 1547 C CA . GLY A 1 197 ? -2.982 23.635 4.715 1.00 80.44 197 GLY A CA 1
ATOM 1548 C C . GLY A 1 197 ? -4.495 23.733 4.921 1.00 80.44 197 GLY A C 1
ATOM 1549 O O . GLY A 1 197 ? -4.991 24.201 5.945 1.00 80.44 197 GLY A O 1
ATOM 1550 N N . ARG A 1 198 ? -5.252 23.278 3.920 1.00 78.38 198 ARG A N 1
ATOM 1551 C CA . ARG A 1 198 ? -6.719 23.258 3.959 1.00 78.38 198 ARG A CA 1
ATOM 1552 C C . ARG A 1 198 ? -7.228 21.834 4.167 1.00 78.38 198 ARG A C 1
ATOM 1554 O O . ARG A 1 198 ? -6.706 20.894 3.568 1.00 78.38 198 ARG A O 1
ATOM 1561 N N . CYS A 1 199 ? -8.281 21.704 4.962 1.00 75.50 199 CYS A N 1
ATOM 1562 C CA . CYS A 1 199 ? -9.035 20.466 5.120 1.00 75.50 199 CYS A CA 1
ATOM 1563 C C . CYS A 1 199 ? -10.325 20.557 4.308 1.00 75.50 199 CYS A C 1
ATOM 1565 O O . CYS A 1 199 ? -10.952 21.617 4.250 1.00 75.50 199 CYS A O 1
ATOM 1567 N N . MET A 1 200 ? -10.739 19.443 3.722 1.00 72.62 200 MET A N 1
ATOM 1568 C CA . MET A 1 200 ? -12.094 19.261 3.226 1.00 72.62 200 MET A CA 1
ATOM 1569 C C . MET A 1 200 ? -12.574 17.875 3.590 1.00 72.62 200 MET A C 1
ATOM 1571 O O . MET A 1 200 ? -11.783 16.946 3.698 1.00 72.62 200 MET A O 1
ATOM 1575 N N . THR A 1 201 ? -13.882 17.753 3.729 1.00 63.78 201 THR A N 1
ATOM 1576 C CA . THR A 1 201 ? -14.552 16.466 3.788 1.00 63.78 201 THR A CA 1
ATOM 1577 C C . THR A 1 201 ? -15.051 16.121 2.389 1.00 63.78 201 THR A C 1
ATOM 1579 O O . THR A 1 201 ? -15.650 16.946 1.699 1.00 63.78 201 THR A O 1
ATOM 1582 N N . GLY A 1 202 ? -14.783 14.902 1.939 1.00 56.06 202 GLY A N 1
ATOM 1583 C CA . GLY A 1 202 ? -15.383 14.354 0.729 1.00 56.06 202 GLY A CA 1
ATOM 1584 C C . GLY A 1 202 ? -14.943 12.913 0.516 1.00 56.06 202 GLY A C 1
ATOM 1585 O O . GLY A 1 202 ? -13.905 12.503 1.025 1.00 56.06 202 GLY A O 1
ATOM 1586 N N . GLY A 1 203 ? -15.762 12.155 -0.209 1.00 56.56 203 GLY A N 1
ATOM 1587 C CA . GLY A 1 203 ? -15.698 10.693 -0.227 1.00 56.56 203 GLY A CA 1
ATOM 1588 C C . GLY A 1 203 ? -16.687 10.076 0.763 1.00 56.56 203 GLY A C 1
ATOM 1589 O O . GLY A 1 203 ? -17.041 10.681 1.776 1.00 56.56 203 GLY A O 1
ATOM 1590 N N . SER A 1 204 ? -17.182 8.884 0.446 1.00 51.53 204 SER A N 1
ATOM 1591 C CA . SER A 1 204 ? -18.078 8.100 1.301 1.00 51.53 204 SER A CA 1
ATOM 1592 C C . SER A 1 204 ? -17.264 7.282 2.303 1.00 51.53 204 SER A C 1
ATOM 1594 O O . SER A 1 204 ? -17.424 6.069 2.383 1.00 51.53 204 SER A O 1
ATOM 1596 N N . ALA A 1 205 ? -16.378 7.936 3.061 1.00 45.03 205 ALA A N 1
ATOM 1597 C CA . ALA A 1 205 ? -15.472 7.310 4.032 1.00 45.03 205 ALA A CA 1
ATOM 1598 C C . ALA A 1 205 ? -16.185 6.593 5.205 1.00 45.03 205 ALA A C 1
ATOM 1600 O O . ALA A 1 205 ? -15.543 6.242 6.191 1.00 45.03 205 ALA A O 1
ATOM 1601 N N . SER A 1 206 ? -17.506 6.414 5.119 1.00 44.28 206 SER A N 1
ATOM 1602 C CA . SER A 1 206 ? -18.371 5.697 6.054 1.00 44.28 206 SER A CA 1
ATOM 1603 C C . SER A 1 206 ? -18.328 4.178 5.873 1.00 44.28 206 SER A C 1
ATOM 1605 O O . SER A 1 206 ? -19.306 3.512 6.200 1.00 44.28 206 SER A O 1
ATOM 1607 N N . THR A 1 207 ? -17.254 3.641 5.307 1.00 45.09 207 THR A N 1
ATOM 1608 C CA . THR A 1 207 ? -17.075 2.200 5.120 1.00 45.09 207 THR A CA 1
ATOM 1609 C C . THR A 1 207 ? -15.753 1.747 5.635 1.00 45.09 207 THR A C 1
ATOM 1611 O O . THR A 1 207 ? -14.742 2.458 5.385 1.00 45.09 207 THR A O 1
#

Radius of gyration: 18.66 Å; chains: 1; bounding box: 49×41×49 Å